Protein AF-A0A2I3LNC1-F1 (afdb_monomer)

Sequence (185 aa):
MSPPGLPQEPVRNSLLDDAKARLRKYDIGGKYSHLPYNKYSILLPLVVKEGKLHLLFTVRSEKTDALITPFVGLIDHNFQAQPNPAEVKDVFLVPLAYFLHPQVHDQHYVTRLGHRFINHIFEYTNPEDGVTYQIKGITANLAVLVAFIILGKKPTFEVQFNLNDVLSSSEELFLKVHKKATSKL

Organism: Papio anubis (NCBI:txid9555)

Foldseek 3Di:
DDDLDWPDPVLVVVLVVLLVVLVVVQCPDCVPVPPPWAEDEDEFEWEDDSSFTKTKDFDFDDDDGTDYHYDYHYDDHPDDDDDDVVTTVDMDIDGLCCLQEPPDKDWDWDQDLNDIAIWIWGWDQDPVPRDIDIQIDPRSLVSNLSSCSRVVDHGPDDHQADSVCRNVRVVVVVVSSVVSVVVVD

Mean predicted aligned error: 5.55 Å

Secondary stru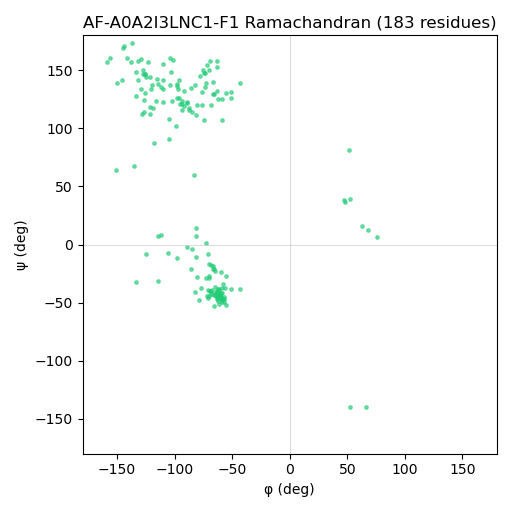cture (DSSP, 8-state):
--------HHHHHHHHHHHHHHHGGG--TTTTTTS-S-EEEEEEEEEEETTEEEEEEE------S-EEEEEEEEPPTT------TTT-S-EEEEEGGGGTS-SEEEEEEEEETTEEEEEEEEEEE-TTT--EEEEEHHHHHHHHHHHHHHH-PPPSS--SS-TT-HHHHHHHHHHHHHHHHHTT-

Solvent-accessible surface area (backbone atoms only — not comparable to full-atom values): 11375 Å² total; per-residue (Å²): 136,81,74,89,71,73,52,56,67,70,62,50,52,52,54,53,51,53,36,48,62,45,48,60,80,68,63,67,79,69,78,69,70,82,58,99,56,56,77,45,76,45,75,48,37,37,35,74,55,89,77,37,56,22,39,56,48,71,49,70,83,92,85,83,88,63,47,74,48,80,42,82,40,84,52,66,86,84,68,72,91,76,76,53,73,94,67,29,81,47,78,53,74,44,56,34,64,41,58,32,63,56,94,40,72,52,75,48,81,44,76,53,81,91,41,83,39,71,37,39,39,35,52,48,63,42,87,89,80,65,54,71,45,80,43,43,44,69,63,32,54,51,48,32,51,53,29,33,62,56,68,70,52,80,50,85,63,90,71,88,50,41,93,90,44,49,66,63,44,46,50,50,52,49,51,56,44,48,56,49,54,61,76,74,108

pLDDT: mean 90.28, std 12.27, range [33.53, 98.5]

Radius of gyration: 17.54 Å; Cα contacts (8 Å, |Δi|>4): 230; chains: 1; bounding box: 46×36×45 Å

InterPro domains:
  IPR015797 NUDIX hydrolase-like domain superfamily [SSF55811] (53-142)
  IPR045121 Coenzyme A pyrophosphatase [PTHR12992] (63-178)

Nearest PDB structures (foldseek):
  5t3p-assembly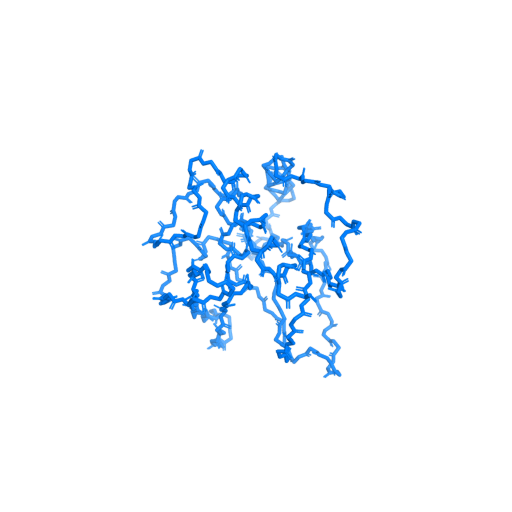1_A  TM=9.778E-01  e=1.033E-26  Homo sapiens
  5qgk-assembly1_A  TM=8.278E-01  e=1.776E-17  Homo sapiens
  5qhg-assembly1_A  TM=8.319E-01  e=1.024E-16  Homo sapiens
  5aor-assembly2_B  TM=4.873E-01  e=7.657E-01  Drosophila melanogaster
  5ztm-assembly1_B  TM=4.838E-01  e=3.467E+00  Drosophila melanogaster

Structure (mmCIF, N/CA/C/O backbone):
data_AF-A0A2I3LNC1-F1
#
_entry.id   AF-A0A2I3LNC1-F1
#
loop_
_atom_site.group_PDB
_atom_site.id
_atom_site.type_symbol
_atom_site.label_atom_id
_atom_site.label_alt_id
_atom_site.label_comp_id
_atom_site.label_asym_id
_atom_site.label_entity_id
_atom_site.label_seq_id
_atom_site.pdbx_PDB_ins_code
_atom_site.Cartn_x
_atom_site.Cartn_y
_atom_site.Cartn_z
_atom_site.occupancy
_atom_site.B_iso_or_equiv
_atom_site.auth_seq_id
_atom_site.auth_comp_id
_atom_site.auth_asym_id
_atom_site.auth_atom_id
_atom_site.pdbx_PDB_model_num
ATOM 1 N N . MET A 1 1 ? -25.503 9.140 27.330 1.00 36.47 1 MET A N 1
ATOM 2 C CA . MET A 1 1 ? -24.169 9.121 26.698 1.00 36.47 1 MET A CA 1
ATOM 3 C C . MET A 1 1 ? -24.241 8.146 25.538 1.00 36.47 1 MET A C 1
ATOM 5 O O . MET A 1 1 ? -24.465 6.970 25.783 1.00 36.47 1 MET A O 1
ATOM 9 N N . SER A 1 2 ? -24.202 8.635 24.300 1.00 33.53 2 SER A N 1
ATOM 10 C CA . SER A 1 2 ? -24.238 7.775 23.109 1.00 33.53 2 SER A CA 1
ATOM 11 C C . SER A 1 2 ? -22.881 7.078 22.923 1.00 33.53 2 SER A C 1
ATOM 13 O O . SER A 1 2 ? -21.867 7.686 23.277 1.00 33.53 2 SER A O 1
ATOM 15 N N . PRO A 1 3 ? -22.825 5.843 22.389 1.00 43.09 3 PRO A N 1
ATOM 16 C CA . PRO A 1 3 ? -21.557 5.169 22.112 1.00 43.09 3 PRO A CA 1
ATOM 17 C C . PRO A 1 3 ? -20.764 5.951 21.050 1.00 43.09 3 PRO A C 1
ATOM 19 O O . PRO A 1 3 ? -21.384 6.686 20.273 1.00 43.09 3 PRO A O 1
ATOM 22 N N . PRO A 1 4 ? -19.430 5.790 20.956 1.00 45.94 4 PRO A N 1
ATOM 23 C CA . PRO A 1 4 ? -18.667 6.325 19.834 1.00 45.94 4 PRO A CA 1
ATOM 24 C C . PRO A 1 4 ? -19.237 5.703 18.555 1.00 45.94 4 PRO A C 1
ATOM 26 O O . PRO A 1 4 ? -19.129 4.497 18.334 1.00 45.94 4 PRO A O 1
ATOM 29 N N . GLY A 1 5 ? -19.959 6.504 17.775 1.00 51.12 5 GLY A N 1
ATOM 30 C CA . GLY A 1 5 ? -20.701 6.013 16.624 1.00 51.12 5 GLY A CA 1
ATOM 31 C C . GLY A 1 5 ? -19.745 5.512 15.552 1.00 51.12 5 GLY A C 1
ATOM 32 O O . GLY A 1 5 ? -18.836 6.237 15.143 1.00 51.12 5 GLY A O 1
ATOM 33 N N . LEU A 1 6 ? -19.982 4.290 15.070 1.00 53.72 6 LEU A N 1
ATOM 34 C CA . LEU A 1 6 ? -19.482 3.837 13.773 1.00 53.72 6 LEU A CA 1
ATOM 35 C C . LEU A 1 6 ? -19.683 4.972 12.750 1.00 53.72 6 LEU A C 1
ATOM 37 O O . LEU A 1 6 ? -20.727 5.634 12.796 1.00 53.72 6 LEU A O 1
ATOM 41 N N . PRO A 1 7 ? -18.722 5.238 11.845 1.00 54.78 7 PRO A N 1
ATOM 42 C CA . PRO A 1 7 ? -18.954 6.210 10.784 1.00 54.78 7 PRO A CA 1
ATOM 43 C C . PRO A 1 7 ? -20.270 5.859 10.086 1.00 54.78 7 PRO A C 1
ATOM 45 O O . PRO A 1 7 ? -20.455 4.711 9.684 1.00 54.78 7 PRO A O 1
ATOM 48 N N . GLN A 1 8 ? -21.185 6.830 9.995 1.00 65.56 8 GLN A N 1
ATOM 49 C CA . GLN A 1 8 ? -22.481 6.629 9.348 1.00 65.56 8 GLN A CA 1
ATOM 50 C C . GLN A 1 8 ? -22.234 6.025 7.956 1.00 65.56 8 GLN A C 1
ATOM 52 O O . GLN A 1 8 ? -21.391 6.542 7.216 1.00 65.56 8 GLN A O 1
ATOM 57 N N . GLU A 1 9 ? -22.939 4.944 7.601 1.00 65.81 9 GLU A N 1
ATOM 58 C CA . GLU A 1 9 ? -22.751 4.209 6.335 1.00 65.81 9 GLU A CA 1
ATOM 59 C C . GLU A 1 9 ? -22.571 5.096 5.081 1.00 65.81 9 GLU A C 1
ATOM 61 O O . GLU A 1 9 ? -21.701 4.776 4.265 1.00 65.81 9 GLU A O 1
ATOM 66 N N . PRO A 1 10 ? -23.275 6.242 4.925 1.00 72.12 10 PRO A N 1
ATOM 67 C CA . PRO A 1 10 ? -23.074 7.140 3.787 1.00 72.12 10 PRO A CA 1
ATOM 68 C C . PRO A 1 10 ? -21.642 7.680 3.669 1.00 72.12 10 PRO A C 1
ATOM 70 O O . PRO A 1 10 ? -21.078 7.725 2.577 1.00 72.12 10 PRO A O 1
ATOM 73 N N . VAL A 1 11 ? -21.026 8.057 4.795 1.00 76.00 11 VAL A N 1
ATOM 74 C CA . VAL A 1 11 ? -19.660 8.607 4.835 1.00 76.00 11 VAL A CA 1
ATOM 75 C C . VAL A 1 11 ? -18.645 7.523 4.480 1.00 76.00 11 VAL A C 1
ATOM 77 O O . VAL A 1 11 ? -17.696 7.770 3.737 1.00 76.00 11 VAL A O 1
ATOM 80 N N . ARG A 1 12 ? -18.864 6.299 4.972 1.00 77.25 12 ARG A N 1
ATOM 81 C CA . ARG A 1 12 ? -18.019 5.144 4.654 1.00 77.25 12 ARG A CA 1
ATOM 82 C C . ARG A 1 12 ? -18.039 4.834 3.158 1.00 77.25 12 ARG A C 1
ATOM 84 O O . ARG A 1 12 ? -16.971 4.686 2.564 1.00 77.25 12 ARG A O 1
ATOM 91 N N . ASN A 1 13 ? -19.230 4.721 2.575 1.00 80.19 13 ASN A N 1
ATOM 92 C CA . ASN A 1 13 ? -19.385 4.359 1.168 1.00 80.19 13 ASN A CA 1
ATOM 93 C C . ASN A 1 13 ? -18.750 5.419 0.263 1.00 80.19 13 ASN A C 1
ATOM 95 O O . ASN A 1 13 ? -17.965 5.067 -0.612 1.00 80.19 13 ASN A O 1
ATOM 99 N N . SER A 1 14 ? -18.944 6.705 0.578 1.00 88.00 14 SER A N 1
ATOM 100 C CA . SER A 1 14 ? -18.279 7.808 -0.128 1.00 88.00 14 SER A CA 1
ATOM 101 C C . SER A 1 14 ? -16.750 7.693 -0.102 1.00 88.00 14 SER A C 1
ATOM 103 O O . SER A 1 14 ? -16.110 7.847 -1.138 1.00 88.00 14 SER A O 1
ATOM 105 N N . LEU A 1 15 ? -16.146 7.382 1.054 1.00 89.12 15 LEU A N 1
ATOM 106 C CA . LEU A 1 15 ? -14.688 7.229 1.165 1.00 89.12 15 LEU A CA 1
ATOM 107 C C . LEU A 1 15 ? -14.152 6.074 0.310 1.00 89.12 15 LEU A C 1
ATOM 109 O O . LEU A 1 15 ? -13.093 6.196 -0.310 1.00 89.12 15 LEU A O 1
ATOM 113 N N . LEU A 1 16 ? -14.860 4.944 0.297 1.00 90.12 16 LEU A N 1
ATOM 114 C CA . LEU A 1 16 ? -14.471 3.767 -0.478 1.00 90.12 16 LEU A CA 1
ATOM 115 C C . LEU A 1 16 ? -14.656 3.991 -1.983 1.00 90.12 16 LEU A C 1
ATOM 117 O O . LEU A 1 16 ? -13.789 3.585 -2.760 1.00 90.12 16 LEU A O 1
ATOM 121 N N . ASP A 1 17 ? -15.724 4.673 -2.393 1.00 92.81 17 ASP A N 1
ATOM 122 C CA . ASP A 1 17 ? -15.983 5.013 -3.793 1.00 92.81 17 ASP A CA 1
ATOM 123 C C . ASP A 1 17 ? -14.955 6.011 -4.338 1.00 92.81 17 ASP A C 1
ATOM 125 O O . ASP A 1 17 ? -14.407 5.797 -5.424 1.00 92.81 17 ASP A O 1
ATOM 129 N N . ASP A 1 18 ? -14.597 7.035 -3.560 1.00 94.00 18 ASP A N 1
ATOM 130 C CA . ASP A 1 18 ? -13.542 7.985 -3.924 1.00 94.00 18 ASP A CA 1
ATOM 131 C C . ASP A 1 18 ? -12.176 7.298 -4.038 1.00 94.00 18 ASP A C 1
ATOM 133 O O . ASP A 1 18 ? -11.429 7.521 -5.001 1.00 94.00 18 ASP A O 1
ATOM 137 N N . ALA A 1 19 ? -11.846 6.422 -3.080 1.00 95.56 19 ALA A N 1
ATOM 138 C CA . ALA A 1 19 ? -10.625 5.626 -3.131 1.00 95.56 19 ALA A CA 1
ATOM 139 C C . ALA A 1 19 ? -10.602 4.744 -4.387 1.00 95.56 19 ALA A C 1
ATOM 141 O O . ALA A 1 19 ? -9.617 4.744 -5.129 1.00 95.56 19 ALA A O 1
ATOM 142 N N . LYS A 1 20 ? -11.708 4.053 -4.684 1.00 95.69 20 LYS A N 1
ATOM 143 C CA . LYS A 1 20 ? -11.869 3.217 -5.880 1.00 95.69 20 LYS A CA 1
ATOM 144 C C . LYS A 1 20 ? -11.703 4.021 -7.167 1.00 95.69 20 LYS A C 1
ATOM 146 O O . LYS A 1 20 ? -10.994 3.580 -8.072 1.00 95.69 20 LYS A O 1
ATOM 151 N N . ALA A 1 21 ? -12.319 5.198 -7.256 1.00 96.88 21 ALA A N 1
ATOM 152 C CA . ALA A 1 21 ? -12.231 6.071 -8.423 1.00 96.88 21 ALA A CA 1
ATOM 153 C C . ALA A 1 21 ? -10.789 6.534 -8.690 1.00 96.88 21 ALA A C 1
ATOM 155 O O . ALA A 1 21 ? -10.356 6.587 -9.843 1.00 96.88 21 ALA A O 1
ATOM 156 N N . ARG A 1 22 ? -10.020 6.825 -7.633 1.00 97.06 22 ARG A N 1
ATOM 157 C CA . ARG A 1 22 ? -8.599 7.189 -7.743 1.00 97.06 22 ARG A CA 1
ATOM 158 C C . ARG A 1 22 ? -7.731 5.999 -8.140 1.00 97.06 22 ARG A C 1
ATOM 160 O O . ARG A 1 22 ? -6.923 6.133 -9.055 1.00 97.06 22 ARG A O 1
ATOM 167 N N . LEU A 1 23 ? -7.933 4.844 -7.506 1.00 97.06 23 LEU A N 1
ATOM 168 C CA . LEU A 1 23 ? -7.175 3.614 -7.762 1.00 97.06 23 LEU A CA 1
ATOM 169 C C . LEU A 1 23 ? -7.343 3.102 -9.197 1.00 97.06 23 LEU A C 1
ATOM 171 O O . LEU A 1 23 ? -6.364 2.672 -9.798 1.00 97.06 23 LEU A O 1
ATOM 175 N N . ARG A 1 24 ? -8.546 3.208 -9.781 1.00 96.50 24 ARG A N 1
ATOM 176 C CA . ARG A 1 24 ? -8.826 2.769 -11.163 1.00 96.50 24 ARG A CA 1
ATOM 177 C C . ARG A 1 24 ? -7.908 3.392 -12.216 1.00 96.50 24 ARG A C 1
ATOM 179 O O . ARG A 1 24 ? -7.672 2.774 -13.244 1.00 96.50 24 ARG A O 1
ATOM 186 N N . LYS A 1 25 ? -7.372 4.591 -11.968 1.00 96.00 25 LYS A N 1
ATOM 187 C CA . LYS A 1 25 ? -6.432 5.268 -12.883 1.00 96.00 25 LYS A CA 1
ATOM 188 C C . LYS A 1 25 ? -5.059 4.590 -12.952 1.00 96.00 25 LYS A C 1
ATOM 190 O O . LYS A 1 25 ? -4.294 4.874 -13.865 1.00 96.00 25 LYS A O 1
ATOM 195 N N . TYR A 1 26 ? -4.755 3.730 -11.984 1.00 96.38 26 TYR A N 1
ATOM 196 C CA . TYR A 1 26 ? -3.480 3.030 -11.836 1.00 96.38 26 TYR A CA 1
ATOM 197 C C . TYR A 1 26 ? -3.625 1.51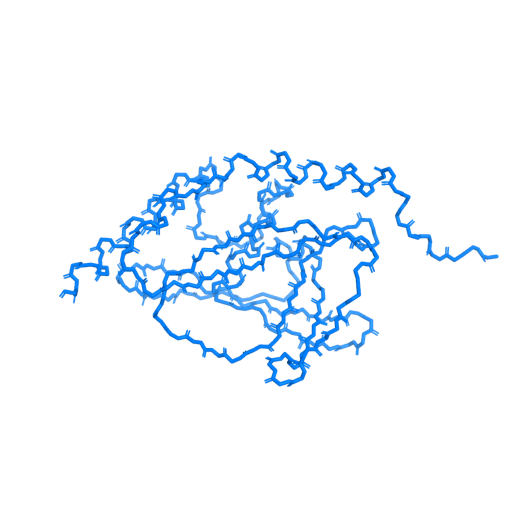5 -12.025 1.00 96.38 26 TYR A C 1
ATOM 199 O O . TYR A 1 26 ? -2.674 0.774 -11.785 1.00 96.38 26 TYR A O 1
ATOM 207 N N . ASP A 1 27 ? -4.806 1.047 -12.440 1.00 95.88 27 ASP A N 1
ATOM 208 C CA . ASP A 1 27 ? -5.032 -0.358 -12.749 1.00 95.88 27 ASP A CA 1
ATOM 209 C C . ASP A 1 27 ? -4.368 -0.713 -14.086 1.00 95.88 27 ASP A C 1
ATOM 211 O O . ASP A 1 27 ? -4.820 -0.313 -15.158 1.00 95.88 27 ASP A O 1
ATOM 215 N N . ILE A 1 28 ? -3.266 -1.459 -14.008 1.00 95.56 28 ILE A N 1
ATOM 216 C CA . ILE A 1 28 ? -2.539 -1.973 -15.177 1.00 95.56 28 ILE A CA 1
ATOM 217 C C . ILE A 1 28 ? -3.059 -3.344 -15.638 1.00 95.56 28 ILE A C 1
ATOM 219 O O . ILE A 1 28 ? -2.545 -3.909 -16.608 1.00 95.56 28 ILE A O 1
ATOM 223 N N . GLY A 1 29 ? -4.045 -3.909 -14.933 1.00 94.81 29 GLY A N 1
ATOM 224 C CA . GLY A 1 29 ? -4.616 -5.218 -15.210 1.00 94.81 29 GLY A CA 1
ATOM 225 C C . GLY A 1 29 ? -3.566 -6.329 -15.323 1.00 94.81 29 GLY A C 1
ATOM 226 O O . GLY A 1 29 ? -2.577 -6.389 -14.595 1.00 94.81 29 GLY A O 1
ATOM 227 N N . GLY A 1 30 ? -3.774 -7.231 -16.282 1.00 94.25 30 GLY A N 1
ATOM 228 C CA . GLY A 1 30 ? -2.907 -8.387 -16.522 1.00 94.25 30 GLY A CA 1
ATOM 229 C C . GLY A 1 30 ? -1.637 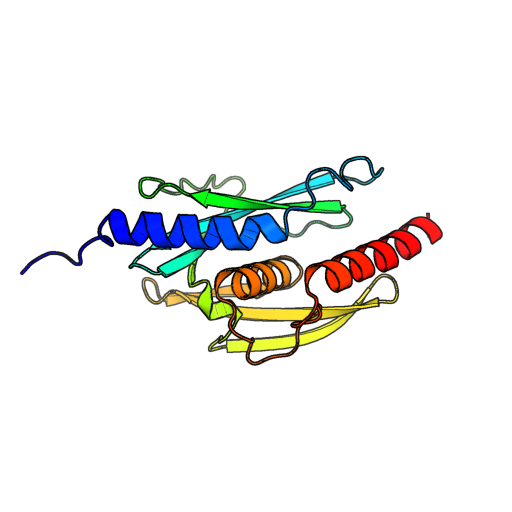-8.104 -17.330 1.00 94.25 30 GLY A C 1
ATOM 230 O O . GLY A 1 30 ? -1.026 -9.058 -17.808 1.00 94.25 30 GLY A O 1
ATOM 231 N N . LYS A 1 31 ? -1.226 -6.841 -17.521 1.00 95.88 31 LYS A N 1
ATOM 232 C CA . LYS A 1 31 ? -0.162 -6.462 -18.475 1.00 95.88 31 LYS A CA 1
ATOM 233 C C . LYS A 1 31 ? 1.130 -7.278 -18.326 1.00 95.88 31 LYS A C 1
ATOM 235 O O . LYS A 1 31 ? 1.716 -7.656 -19.333 1.00 95.88 31 LYS A O 1
ATOM 240 N N . TYR A 1 32 ? 1.537 -7.614 -17.099 1.00 94.75 32 TYR A N 1
ATOM 241 C CA . TYR A 1 32 ? 2.770 -8.371 -16.813 1.00 94.75 32 TYR A CA 1
ATOM 242 C C . TYR A 1 32 ? 2.538 -9.785 -16.269 1.00 94.75 32 TYR A C 1
ATOM 244 O O . TYR A 1 32 ? 3.488 -10.461 -15.870 1.00 94.75 32 TYR A O 1
ATOM 252 N N . SER A 1 33 ? 1.293 -10.268 -16.256 1.00 91.94 33 SER A N 1
ATOM 253 C CA . SER A 1 33 ? 0.959 -11.575 -15.672 1.00 91.94 33 SER A CA 1
ATOM 254 C C . SER A 1 33 ? 1.574 -12.751 -16.442 1.00 91.94 33 SER A C 1
ATOM 256 O O . SER A 1 33 ? 1.775 -13.827 -15.884 1.00 91.94 33 SER A O 1
ATOM 258 N N . HIS A 1 34 ? 1.941 -12.558 -17.706 1.00 92.62 34 HIS A N 1
ATOM 259 C CA . HIS A 1 34 ? 2.521 -13.596 -18.555 1.00 92.62 34 HIS A CA 1
ATOM 260 C C . HIS A 1 34 ? 4.032 -13.812 -18.334 1.00 92.62 34 HIS A C 1
ATOM 262 O O . HIS A 1 34 ? 4.572 -14.804 -18.814 1.00 92.62 34 HIS A O 1
ATOM 268 N N . LEU A 1 35 ? 4.730 -12.936 -17.595 1.00 90.44 35 LEU A N 1
ATOM 269 C CA . LEU A 1 35 ? 6.190 -13.023 -17.439 1.00 90.44 35 LEU A CA 1
ATOM 270 C C . LEU A 1 35 ? 6.634 -14.284 -16.660 1.00 90.44 35 LEU A C 1
ATOM 272 O O . LEU A 1 35 ? 6.007 -14.620 -15.648 1.00 90.44 35 LEU A O 1
ATOM 276 N N . PRO A 1 36 ? 7.728 -14.963 -17.057 1.00 89.25 36 PRO A N 1
ATOM 277 C CA . PRO A 1 36 ? 8.125 -16.270 -16.521 1.00 89.25 36 PRO A CA 1
ATOM 278 C C . PRO A 1 36 ? 8.907 -16.170 -15.194 1.00 89.25 36 PRO A C 1
ATOM 280 O O . PRO A 1 36 ? 10.052 -16.595 -15.092 1.00 89.25 36 PRO A O 1
ATOM 283 N N . TYR A 1 37 ? 8.293 -15.589 -14.164 1.00 87.38 37 TYR A N 1
ATOM 284 C CA . TYR A 1 37 ? 8.837 -15.527 -12.803 1.00 87.38 37 TYR A CA 1
ATOM 285 C C . TYR A 1 37 ? 8.152 -16.524 -11.867 1.00 87.38 37 TYR A C 1
ATOM 287 O O . TYR A 1 37 ? 6.998 -16.891 -12.089 1.00 87.38 37 TYR A O 1
ATOM 295 N N . ASN A 1 38 ? 8.806 -16.851 -10.748 1.00 88.50 38 ASN A N 1
ATOM 296 C CA . ASN A 1 38 ? 8.083 -17.290 -9.554 1.00 88.50 38 ASN A CA 1
ATOM 297 C C . ASN A 1 38 ? 7.115 -16.175 -9.146 1.00 88.50 38 ASN A C 1
ATOM 299 O O . ASN A 1 38 ? 7.531 -15.024 -9.000 1.00 88.50 38 ASN A O 1
ATOM 303 N N . LYS A 1 39 ? 5.828 -16.494 -9.007 1.00 90.00 39 LYS A N 1
ATOM 304 C CA . LYS A 1 39 ? 4.768 -15.499 -8.811 1.00 90.00 39 LYS A CA 1
ATOM 305 C C . LYS A 1 39 ? 4.186 -15.557 -7.414 1.00 90.00 39 LYS A C 1
ATOM 307 O O . LYS A 1 39 ? 3.795 -16.618 -6.940 1.00 90.00 39 LYS A O 1
ATOM 312 N N . TYR A 1 40 ? 4.047 -14.385 -6.813 1.00 91.62 40 TYR A N 1
ATOM 313 C CA . TYR A 1 40 ? 3.301 -14.179 -5.583 1.00 91.62 40 TYR A CA 1
ATOM 314 C C . TYR A 1 40 ? 2.299 -13.056 -5.810 1.00 91.62 40 TYR A C 1
ATOM 316 O O . TYR A 1 40 ? 2.556 -12.108 -6.552 1.00 91.62 40 TYR A O 1
ATOM 324 N N . SER A 1 41 ? 1.151 -13.163 -5.158 1.00 92.62 41 SER A N 1
ATOM 325 C CA . SER A 1 41 ? 0.168 -12.087 -5.106 1.00 92.62 41 SER A CA 1
ATOM 326 C C . SER A 1 41 ? 0.044 -11.618 -3.671 1.00 92.62 41 SER A C 1
ATOM 328 O O . SER A 1 41 ? 0.107 -12.432 -2.749 1.00 92.62 41 SER A O 1
ATOM 330 N N . ILE A 1 42 ? -0.119 -10.314 -3.484 1.00 93.81 42 ILE A N 1
ATOM 331 C CA . ILE A 1 42 ? -0.397 -9.737 -2.171 1.00 93.81 42 ILE A CA 1
ATOM 332 C C . ILE A 1 42 ? -1.666 -8.900 -2.246 1.00 93.81 42 ILE A C 1
ATOM 334 O O . ILE A 1 42 ? -1.924 -8.237 -3.250 1.00 93.81 42 ILE A O 1
ATOM 338 N N . LEU A 1 43 ? -2.446 -8.929 -1.171 1.00 96.81 43 LEU A N 1
ATOM 339 C CA . LEU A 1 43 ? -3.592 -8.052 -0.986 1.00 96.81 43 LEU A CA 1
ATOM 340 C C . LEU A 1 43 ? -3.166 -6.863 -0.120 1.00 96.81 43 LEU A C 1
ATOM 342 O O . LEU A 1 43 ? -2.521 -7.052 0.907 1.00 96.81 43 LEU A O 1
ATOM 346 N N . LEU A 1 44 ? -3.545 -5.656 -0.528 1.00 97.06 44 LEU A N 1
ATOM 347 C CA . LEU A 1 44 ? -3.450 -4.410 0.229 1.00 97.06 44 LEU A CA 1
ATOM 348 C C . LEU A 1 44 ? -4.873 -4.073 0.708 1.00 97.06 44 LEU A C 1
ATOM 350 O O . LEU A 1 44 ? -5.641 -3.475 -0.054 1.00 97.06 44 LEU A O 1
ATOM 354 N N . PRO A 1 45 ? -5.279 -4.526 1.910 1.00 96.69 45 PRO A N 1
ATOM 355 C CA . PRO A 1 45 ? -6.664 -4.467 2.354 1.00 96.69 4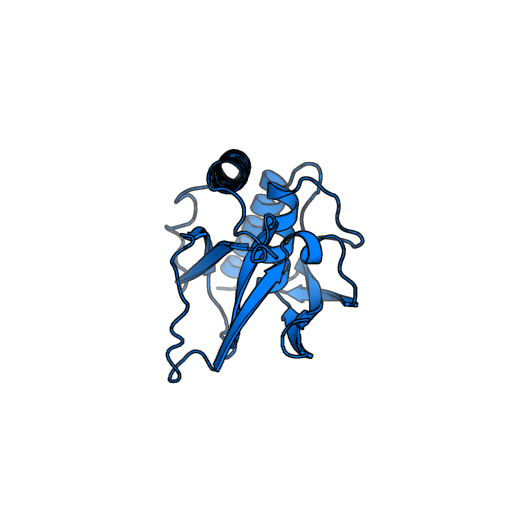5 PRO A CA 1
ATOM 356 C C . PRO A 1 45 ? -6.951 -3.095 2.968 1.00 96.69 45 PRO A C 1
ATOM 358 O O . PRO A 1 45 ? -6.395 -2.745 4.011 1.00 96.69 45 PRO A O 1
ATOM 361 N N . LEU A 1 46 ? -7.823 -2.323 2.323 1.00 96.19 46 LEU A N 1
ATOM 362 C CA . LEU A 1 46 ? -8.307 -1.035 2.807 1.00 96.19 46 LEU A CA 1
ATOM 363 C C . LEU A 1 46 ? -9.552 -1.223 3.670 1.00 96.19 46 LEU A C 1
ATOM 365 O O . LEU A 1 46 ? -10.572 -1.744 3.216 1.00 96.19 46 LEU A O 1
ATOM 369 N N . VAL A 1 47 ? -9.467 -0.740 4.905 1.00 94.44 47 VAL A N 1
ATOM 370 C CA . VAL A 1 47 ? -10.529 -0.805 5.911 1.00 94.44 47 VAL A CA 1
ATOM 371 C C . VAL A 1 47 ? -10.906 0.615 6.320 1.00 94.44 47 VAL A C 1
ATOM 373 O O . VAL A 1 47 ? -10.033 1.452 6.540 1.00 94.44 47 VAL A O 1
ATOM 376 N N . VAL A 1 48 ? -12.200 0.906 6.459 1.00 93.44 48 VAL A N 1
ATOM 377 C CA . VAL A 1 48 ? -12.654 2.150 7.101 1.00 93.44 48 VAL A CA 1
ATOM 378 C C . VAL A 1 48 ? -12.904 1.875 8.582 1.00 93.44 48 VAL A C 1
ATOM 380 O O . VAL A 1 48 ? -13.806 1.108 8.919 1.00 93.44 48 VAL A O 1
ATOM 383 N N . LYS A 1 49 ? -12.123 2.528 9.447 1.00 90.12 49 LYS A N 1
ATOM 384 C CA . LYS A 1 49 ? -12.268 2.542 10.912 1.00 90.12 49 LYS A CA 1
ATOM 385 C C . LYS A 1 49 ? -12.262 4.004 11.362 1.00 90.12 49 LYS A C 1
ATOM 387 O O . LYS A 1 49 ? -11.476 4.792 10.844 1.00 90.12 49 LYS A O 1
ATOM 392 N N . GLU A 1 50 ? -13.190 4.389 12.240 1.00 88.25 50 GLU A N 1
ATOM 393 C CA . GLU A 1 50 ? -13.294 5.766 12.774 1.00 88.25 50 GLU A CA 1
ATOM 394 C C . GLU A 1 50 ? -13.332 6.867 11.692 1.00 88.25 50 GLU A C 1
ATOM 396 O O . GLU A 1 50 ? -12.698 7.916 11.799 1.00 88.25 50 GLU A O 1
ATOM 401 N N . GLY A 1 51 ? -14.041 6.606 10.589 1.00 87.94 51 GLY A N 1
ATOM 402 C CA . GLY A 1 51 ? -14.160 7.552 9.473 1.00 87.94 51 GLY A CA 1
ATOM 403 C C . GLY A 1 51 ? -12.863 7.785 8.688 1.00 87.94 51 GLY A C 1
ATOM 404 O O . GLY A 1 51 ? -12.794 8.719 7.893 1.00 87.94 51 GLY A O 1
ATOM 405 N N . LYS A 1 52 ? -11.831 6.956 8.887 1.00 93.00 52 LYS A N 1
ATOM 406 C CA . LYS A 1 52 ? -10.539 7.049 8.197 1.00 93.00 52 LYS A CA 1
ATOM 407 C C . LYS A 1 52 ? -10.185 5.728 7.522 1.00 93.00 52 LYS A C 1
ATOM 409 O O . LYS A 1 52 ? -10.491 4.644 8.024 1.00 93.00 52 LYS A O 1
ATOM 414 N N . LEU A 1 53 ? -9.496 5.821 6.388 1.00 95.00 53 LEU A N 1
ATOM 415 C CA . LEU A 1 53 ? -8.921 4.658 5.719 1.00 95.00 53 LEU A CA 1
ATOM 416 C C . LEU A 1 53 ? -7.700 4.158 6.489 1.00 95.00 53 LEU A C 1
ATOM 418 O O . LEU A 1 53 ? -6.841 4.945 6.886 1.00 95.00 53 LEU A O 1
ATOM 422 N N . HIS A 1 54 ? -7.631 2.847 6.651 1.00 96.56 54 HIS A N 1
ATOM 423 C CA . HIS A 1 54 ? -6.539 2.109 7.260 1.00 96.56 54 HIS A CA 1
ATOM 424 C C . HIS A 1 54 ? -6.094 1.001 6.307 1.00 96.56 54 HIS A C 1
ATOM 426 O O . HIS A 1 54 ? -6.907 0.477 5.543 1.00 96.56 54 HIS A O 1
ATOM 432 N N . LEU A 1 55 ? -4.815 0.637 6.366 1.00 95.62 55 LEU A N 1
ATOM 433 C CA . LEU A 1 55 ? -4.309 -0.593 5.763 1.00 95.62 55 LEU A CA 1
ATOM 434 C C . LEU A 1 55 ? -4.202 -1.673 6.838 1.00 95.62 55 LEU A C 1
ATOM 436 O O . LEU A 1 55 ? -3.733 -1.399 7.945 1.00 95.62 55 LEU A O 1
ATOM 440 N N . LEU A 1 56 ? -4.641 -2.884 6.498 1.00 93.75 56 LEU A N 1
ATOM 441 C CA . LEU A 1 56 ? -4.501 -4.067 7.342 1.00 93.75 56 LEU A CA 1
ATOM 442 C C . LEU A 1 56 ? -3.205 -4.811 7.013 1.00 93.75 56 LEU A C 1
ATOM 444 O O . LEU A 1 56 ? -2.912 -5.082 5.848 1.00 93.75 56 LEU A O 1
ATOM 448 N N . PHE A 1 57 ? -2.448 -5.160 8.051 1.00 94.88 57 PHE A N 1
ATOM 449 C CA . PHE A 1 57 ? -1.149 -5.820 7.947 1.00 94.88 57 PHE A CA 1
ATOM 450 C C . PHE A 1 57 ? -1.124 -7.135 8.722 1.00 94.88 57 PHE A C 1
ATOM 452 O O . PHE A 1 57 ? -1.868 -7.332 9.679 1.00 94.88 57 PHE A O 1
ATOM 459 N N . THR A 1 58 ? -0.215 -8.022 8.318 1.00 89.25 58 THR A N 1
ATOM 460 C CA . THR A 1 58 ? 0.093 -9.280 9.012 1.00 89.25 58 THR A CA 1
ATOM 461 C C . THR A 1 58 ? 1.588 -9.364 9.296 1.00 89.25 58 THR A C 1
ATOM 463 O O . THR A 1 58 ? 2.384 -8.946 8.451 1.00 89.25 58 THR A O 1
ATOM 466 N N . VAL A 1 59 ? 1.987 -9.986 10.405 1.00 84.75 59 VAL A N 1
ATOM 467 C CA . VAL A 1 59 ? 3.404 -10.259 10.721 1.00 84.75 59 VAL A CA 1
ATOM 468 C C . VAL A 1 59 ? 3.788 -11.679 10.278 1.00 84.75 59 VAL A C 1
ATOM 470 O O . VAL A 1 59 ? 3.172 -12.646 10.730 1.00 84.75 59 VAL A O 1
ATOM 473 N N . ARG A 1 60 ? 4.787 -11.813 9.385 1.00 82.00 60 ARG A N 1
ATOM 474 C CA . ARG A 1 60 ? 5.210 -13.089 8.753 1.00 82.00 60 ARG A CA 1
ATOM 475 C C . ARG A 1 60 ? 6.731 -13.166 8.510 1.00 82.00 60 ARG A C 1
ATOM 477 O O . ARG A 1 60 ? 7.426 -12.161 8.630 1.00 82.00 60 ARG A O 1
ATOM 484 N N . SER A 1 61 ? 7.238 -14.353 8.149 1.00 65.56 61 SER A N 1
ATOM 485 C CA . SER A 1 61 ? 8.650 -14.607 7.797 1.00 65.56 61 SER A CA 1
ATOM 486 C C . SER A 1 61 ? 9.033 -14.078 6.404 1.00 65.56 61 SER A C 1
ATOM 488 O O . SER A 1 61 ? 8.203 -14.069 5.493 1.00 65.56 61 SER A O 1
ATOM 490 N N . GLU A 1 62 ? 10.300 -13.698 6.209 1.00 60.94 62 GLU A N 1
ATOM 491 C CA . GLU A 1 62 ? 10.798 -13.197 4.917 1.00 60.94 62 GLU A CA 1
ATOM 492 C C . GLU A 1 62 ? 10.881 -14.298 3.838 1.00 60.94 62 GLU A C 1
ATOM 494 O O . GLU A 1 62 ? 11.101 -15.473 4.137 1.00 60.94 62 GLU A O 1
ATOM 499 N N . LYS A 1 63 ? 10.708 -13.913 2.566 1.00 55.16 63 LYS A N 1
ATOM 500 C CA . LYS A 1 63 ? 10.933 -14.763 1.383 1.00 55.16 63 LYS A CA 1
ATOM 501 C C . LYS A 1 63 ? 11.749 -14.004 0.335 1.00 55.16 63 LYS A C 1
ATOM 503 O O . LYS A 1 63 ? 11.612 -12.788 0.216 1.00 55.16 63 LYS A O 1
ATOM 508 N N . THR A 1 64 ? 12.561 -14.721 -0.440 1.00 57.62 64 THR A N 1
ATOM 509 C CA . THR A 1 64 ? 13.420 -14.164 -1.499 1.00 57.62 64 THR A CA 1
ATOM 510 C C . THR A 1 64 ? 12.948 -14.541 -2.911 1.00 57.62 64 THR A C 1
ATOM 512 O O . THR A 1 64 ? 12.265 -15.543 -3.107 1.00 57.62 64 THR A O 1
ATOM 515 N N . ASP A 1 65 ? 13.327 -13.690 -3.871 1.00 62.72 65 ASP A N 1
ATOM 516 C CA . ASP A 1 65 ? 13.295 -13.844 -5.335 1.00 62.72 65 ASP A CA 1
ATOM 517 C C . ASP A 1 65 ? 11.976 -14.272 -5.988 1.00 62.72 65 ASP A C 1
ATOM 519 O O . ASP A 1 65 ? 11.775 -15.420 -6.396 1.00 62.72 65 ASP A O 1
ATOM 523 N N . ALA A 1 66 ? 11.087 -13.291 -6.176 1.00 82.00 66 ALA A N 1
ATOM 524 C CA . ALA A 1 66 ? 9.856 -13.488 -6.925 1.00 82.00 66 ALA A CA 1
ATOM 525 C C . ALA A 1 66 ? 9.269 -12.202 -7.528 1.00 82.00 66 ALA A C 1
ATOM 527 O O . ALA A 1 66 ? 9.546 -11.094 -7.065 1.00 82.00 66 ALA A O 1
ATOM 528 N N . LEU A 1 67 ? 8.404 -12.362 -8.534 1.00 87.88 67 LEU A N 1
ATOM 529 C CA . LEU A 1 67 ? 7.518 -11.305 -9.014 1.00 87.88 67 LEU A CA 1
ATOM 530 C C . LEU A 1 67 ? 6.303 -11.215 -8.088 1.00 87.88 67 LEU A C 1
ATOM 532 O O . LEU A 1 67 ? 5.541 -12.176 -7.955 1.00 87.88 67 LEU A O 1
ATOM 536 N N . ILE A 1 68 ? 6.112 -10.048 -7.479 1.00 91.25 68 ILE A N 1
ATOM 537 C CA . ILE A 1 68 ? 4.981 -9.759 -6.598 1.00 91.25 68 ILE A CA 1
ATOM 538 C C . ILE A 1 68 ? 3.965 -8.911 -7.364 1.00 91.25 68 ILE A C 1
ATOM 540 O O . ILE A 1 68 ? 4.306 -7.836 -7.851 1.00 91.25 68 ILE A O 1
ATOM 544 N N . THR A 1 69 ? 2.720 -9.382 -7.448 1.00 94.88 69 THR A N 1
ATOM 545 C CA . THR A 1 69 ? 1.594 -8.626 -8.020 1.00 94.88 69 THR A CA 1
ATOM 546 C C . THR A 1 69 ? 0.697 -8.116 -6.887 1.00 94.88 69 THR A C 1
ATOM 548 O O . THR A 1 69 ? 0.033 -8.928 -6.234 1.00 94.88 69 THR A O 1
ATOM 551 N N . PRO A 1 70 ? 0.699 -6.805 -6.588 1.00 96.19 70 PRO A N 1
ATOM 552 C CA . PRO A 1 70 ? -0.157 -6.240 -5.556 1.00 96.19 70 PRO A CA 1
ATOM 553 C C . PRO A 1 70 ? -1.573 -5.975 -6.075 1.00 96.19 70 PRO A C 1
ATOM 555 O O . PRO A 1 70 ? -1.756 -5.410 -7.150 1.00 96.19 70 PRO A O 1
ATOM 558 N N . PHE A 1 71 ? -2.570 -6.320 -5.265 1.00 97.12 71 PHE A N 1
ATOM 559 C CA . PHE A 1 71 ? -3.980 -6.017 -5.497 1.00 97.12 71 PHE A CA 1
ATOM 560 C C . PHE A 1 71 ? -4.513 -5.184 -4.337 1.00 97.12 71 PHE A C 1
ATOM 562 O O . PHE A 1 71 ? -4.284 -5.527 -3.181 1.00 97.12 71 PHE A O 1
ATOM 569 N N . VAL A 1 72 ? -5.240 -4.104 -4.618 1.00 97.38 72 VAL A N 1
ATOM 570 C CA . VAL A 1 72 ? -5.900 -3.309 -3.573 1.00 97.38 72 VAL A CA 1
ATOM 571 C C . VAL A 1 72 ? -7.331 -3.806 -3.399 1.00 97.38 72 VAL A C 1
ATOM 573 O O . VAL A 1 72 ? -8.093 -3.839 -4.363 1.00 97.38 72 VAL A O 1
ATOM 576 N N . GLY A 1 73 ? -7.693 -4.197 -2.177 1.00 95.88 73 GLY A N 1
ATOM 577 C CA . GLY A 1 73 ? -9.029 -4.693 -1.844 1.00 95.88 73 GLY A CA 1
ATOM 578 C C . GLY A 1 73 ? -9.752 -3.756 -0.890 1.00 95.88 73 GLY A C 1
ATOM 579 O O . GLY A 1 73 ? -9.150 -3.269 0.061 1.00 95.88 73 GLY A O 1
ATOM 580 N N . LEU A 1 74 ? -11.041 -3.519 -1.123 1.00 95.06 74 LEU A N 1
ATOM 581 C CA . LEU A 1 74 ? -11.902 -2.777 -0.200 1.00 95.06 74 LEU A CA 1
ATOM 582 C C . LEU A 1 74 ? -12.603 -3.785 0.710 1.00 95.06 74 LEU A C 1
ATOM 584 O O . LEU A 1 74 ? -13.282 -4.683 0.216 1.00 95.06 74 LEU A O 1
ATOM 588 N N . ILE A 1 75 ? -12.408 -3.661 2.019 1.00 94.25 75 ILE A N 1
ATOM 589 C CA . ILE A 1 75 ? -12.875 -4.648 2.994 1.00 94.25 75 ILE A CA 1
ATOM 590 C C . ILE A 1 75 ? -14.202 -4.204 3.614 1.00 94.25 75 ILE A C 1
ATOM 592 O O . ILE A 1 75 ? -14.394 -3.028 3.950 1.00 94.25 75 ILE A O 1
ATOM 596 N N . ASP A 1 76 ? -15.124 -5.157 3.763 1.00 90.31 76 ASP A N 1
ATOM 597 C CA . ASP A 1 76 ? -16.418 -4.915 4.398 1.00 90.31 76 ASP A CA 1
ATOM 598 C C . ASP A 1 76 ? -16.267 -4.516 5.877 1.00 90.31 76 ASP A C 1
ATOM 600 O O . ASP A 1 76 ? -15.290 -4.850 6.543 1.00 90.31 76 ASP A O 1
ATOM 604 N N . HIS A 1 77 ? -17.229 -3.757 6.397 1.00 88.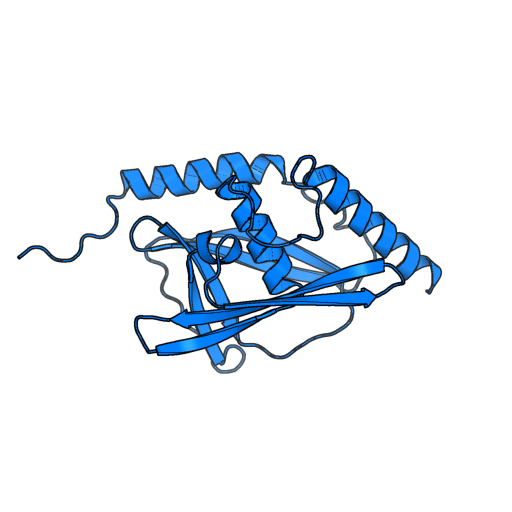31 77 HIS A N 1
ATOM 605 C CA . HIS A 1 77 ? -17.202 -3.269 7.776 1.00 88.31 77 HIS A CA 1
ATOM 606 C C . HIS A 1 77 ? -17.410 -4.355 8.821 1.00 88.31 77 HIS A C 1
ATOM 608 O O . HIS A 1 77 ? -16.920 -4.209 9.936 1.00 88.31 77 HIS A O 1
ATOM 614 N N . ASN A 1 78 ? -18.116 -5.425 8.461 1.00 90.94 78 ASN A N 1
ATOM 615 C CA . ASN A 1 78 ? -18.396 -6.537 9.358 1.00 90.94 78 ASN A CA 1
ATOM 616 C C . ASN A 1 78 ? -17.263 -7.564 9.377 1.00 90.94 78 ASN A C 1
ATOM 618 O O . ASN A 1 78 ? -17.324 -8.533 10.133 1.00 90.94 78 ASN A O 1
ATOM 622 N N . PHE A 1 79 ? -16.228 -7.377 8.552 1.00 93.81 79 PHE A N 1
ATOM 623 C CA . PHE A 1 79 ? -15.065 -8.247 8.561 1.00 93.81 79 PHE A CA 1
ATOM 624 C C . PHE A 1 79 ? -14.353 -8.177 9.914 1.00 93.81 79 PHE A C 1
ATOM 626 O O . PHE A 1 79 ? -13.932 -7.112 10.365 1.00 93.81 79 PHE A O 1
ATOM 633 N N . GLN A 1 80 ? -14.171 -9.345 10.519 1.00 93.31 80 GLN A N 1
ATOM 634 C CA . GLN A 1 80 ? -13.350 -9.540 11.703 1.00 93.31 80 GLN A CA 1
ATOM 635 C C . GLN A 1 80 ? -12.196 -10.463 11.328 1.00 93.31 80 GLN A C 1
ATOM 637 O O . GLN A 1 80 ? -12.416 -11.568 10.826 1.00 93.31 80 GLN A O 1
ATOM 642 N N . ALA A 1 81 ? -10.964 -10.005 11.544 1.00 94.19 81 ALA A N 1
ATOM 643 C CA . ALA A 1 81 ? -9.794 -10.817 11.253 1.00 94.19 81 ALA A CA 1
ATOM 644 C C . ALA A 1 81 ? -9.758 -12.033 12.190 1.00 94.19 81 ALA A C 1
ATOM 646 O O . ALA A 1 81 ? -9.851 -11.893 13.406 1.00 94.19 81 ALA A O 1
ATOM 647 N N . GLN A 1 82 ? -9.593 -13.224 11.615 1.00 96.12 82 GLN A N 1
ATOM 648 C CA . GLN A 1 82 ? -9.394 -14.476 12.345 1.00 96.12 82 GLN A CA 1
ATOM 649 C C . GLN A 1 82 ? -8.011 -15.026 11.964 1.00 96.12 82 GLN A C 1
ATOM 651 O O . GLN A 1 82 ? -7.895 -15.745 10.967 1.00 96.12 82 GLN A O 1
ATOM 656 N N . PRO A 1 83 ? -6.934 -14.620 12.667 1.00 93.44 83 PRO A N 1
ATOM 657 C CA . PRO A 1 83 ? -5.576 -15.010 12.307 1.00 93.44 83 PRO A CA 1
ATOM 658 C C . PRO A 1 83 ? -5.394 -16.526 12.421 1.00 93.44 83 PRO A C 1
ATOM 660 O O . PRO A 1 83 ? -5.735 -17.122 13.440 1.00 93.44 83 PRO A O 1
ATOM 663 N N . ASN A 1 84 ? -4.819 -17.150 11.392 1.00 95.25 84 ASN A N 1
ATOM 664 C CA . ASN A 1 84 ? -4.370 -18.537 11.478 1.00 95.25 84 ASN A CA 1
ATOM 665 C C . ASN A 1 84 ? -2.995 -18.574 12.175 1.00 95.25 84 ASN A C 1
ATOM 667 O O . ASN A 1 84 ? -2.015 -18.153 11.551 1.00 95.25 84 ASN A O 1
ATOM 671 N N . PRO A 1 85 ? -2.876 -19.110 13.406 1.00 92.06 85 PRO A N 1
ATOM 672 C CA . PRO A 1 85 ? -1.629 -19.071 14.172 1.00 92.06 85 PRO A CA 1
ATOM 673 C C . PRO A 1 85 ? -0.499 -19.898 13.546 1.00 92.06 85 PRO A C 1
ATOM 675 O O . PRO A 1 85 ? 0.665 -19.664 13.859 1.00 92.06 85 PRO A O 1
ATOM 678 N N . ALA A 1 86 ? -0.810 -20.832 12.639 1.00 92.81 86 ALA A N 1
ATOM 679 C CA . ALA A 1 86 ? 0.210 -21.574 11.897 1.00 92.81 86 ALA A CA 1
ATOM 680 C C . ALA A 1 86 ? 1.030 -20.673 10.957 1.00 92.81 86 ALA A C 1
ATOM 682 O O . ALA A 1 86 ? 2.135 -21.034 10.556 1.00 92.81 86 ALA A O 1
ATOM 683 N N . GLU A 1 87 ? 0.496 -19.507 10.589 1.00 90.44 87 GLU A N 1
ATOM 684 C CA . GLU A 1 87 ? 1.091 -18.649 9.568 1.00 90.44 87 GLU A CA 1
ATOM 685 C C . GLU A 1 87 ? 1.187 -17.170 9.940 1.00 90.44 87 GLU A C 1
ATOM 687 O O . GLU A 1 87 ? 2.083 -16.469 9.464 1.00 90.44 87 GLU A O 1
ATOM 692 N N . VAL A 1 88 ? 0.231 -16.673 10.720 1.00 94.75 88 VAL A N 1
ATOM 693 C CA . VAL A 1 88 ? 0.069 -15.260 11.046 1.00 94.75 88 VAL A CA 1
ATOM 694 C C . VAL A 1 88 ? 0.151 -15.120 12.551 1.00 94.75 88 VAL A C 1
ATOM 696 O O . VAL A 1 88 ? -0.735 -15.566 13.276 1.00 94.75 88 VAL A O 1
ATOM 699 N N . LYS A 1 89 ? 1.228 -14.478 13.007 1.00 93.88 89 LYS A N 1
ATOM 700 C CA . LYS A 1 89 ? 1.436 -14.204 14.430 1.00 93.88 89 LYS A CA 1
ATOM 701 C C . LYS A 1 89 ? 0.451 -13.159 14.951 1.00 93.88 89 LYS A C 1
ATOM 703 O O . LYS A 1 89 ? -0.002 -13.272 16.081 1.00 93.88 89 LYS A O 1
ATOM 708 N N . ASP A 1 90 ? 0.189 -12.132 14.147 1.00 95.19 90 ASP A N 1
ATOM 709 C CA . ASP A 1 90 ? -0.596 -10.972 14.557 1.00 95.19 90 ASP A CA 1
ATOM 710 C C . ASP A 1 90 ? -1.180 -10.221 13.349 1.00 95.19 90 ASP A C 1
ATOM 712 O O . ASP A 1 90 ? -0.641 -10.318 12.234 1.00 95.19 90 ASP A O 1
ATOM 716 N N . VAL A 1 91 ? -2.261 -9.471 13.584 1.00 96.62 91 VAL A N 1
ATOM 717 C CA . VAL A 1 91 ? -2.962 -8.629 12.606 1.00 96.62 91 VAL A CA 1
ATOM 718 C C . VAL A 1 91 ? -3.241 -7.261 13.214 1.00 96.62 91 VAL A C 1
ATOM 720 O O . VAL A 1 91 ? -3.861 -7.161 14.264 1.00 96.62 91 VAL A O 1
ATOM 723 N N . PHE A 1 92 ? -2.846 -6.202 12.512 1.00 97.44 92 PHE A N 1
ATOM 724 C CA . PHE A 1 92 ? -2.996 -4.832 12.997 1.00 97.44 92 PHE A CA 1
ATOM 725 C C . PHE A 1 92 ? -3.396 -3.872 11.871 1.00 97.44 92 PHE A C 1
ATOM 727 O O . PHE A 1 92 ? -3.230 -4.165 10.680 1.00 97.44 92 PHE A O 1
ATOM 734 N N . LEU A 1 93 ? -3.944 -2.718 12.256 1.00 97.62 93 LEU A N 1
ATOM 735 C CA . LEU A 1 93 ? -4.347 -1.642 11.351 1.00 97.62 93 LEU A CA 1
ATOM 736 C C . LEU A 1 93 ? -3.419 -0.441 11.513 1.00 97.62 93 LEU A C 1
ATOM 738 O O . LEU A 1 93 ? -3.070 -0.071 12.629 1.00 97.62 93 LEU A O 1
ATOM 742 N N . VAL A 1 94 ? -3.090 0.217 10.401 1.00 98.19 94 VAL A N 1
ATOM 743 C CA . VAL A 1 94 ? -2.373 1.501 10.413 1.00 98.19 94 VAL A CA 1
ATOM 744 C C . VAL A 1 94 ? -3.174 2.530 9.616 1.00 98.19 94 VAL A C 1
ATOM 746 O O . VAL A 1 94 ? -3.561 2.230 8.479 1.00 98.19 94 VAL A O 1
ATOM 749 N N . PRO A 1 95 ? -3.429 3.740 10.153 1.00 98.25 95 PRO A N 1
ATOM 750 C CA . PRO A 1 95 ? -4.091 4.804 9.406 1.00 98.25 95 PRO A CA 1
ATOM 751 C C . PRO A 1 95 ? -3.340 5.106 8.109 1.00 98.25 95 PRO A C 1
ATOM 753 O O . PRO A 1 95 ? -2.139 5.355 8.126 1.00 98.25 95 PRO A O 1
ATOM 756 N N . LEU A 1 96 ? -4.040 5.153 6.975 1.00 98.12 96 LEU A N 1
ATOM 757 C CA . LEU A 1 96 ? -3.415 5.332 5.660 1.00 98.12 96 LEU A CA 1
ATOM 758 C C . LEU A 1 96 ? -2.599 6.634 5.578 1.00 98.12 96 LEU A C 1
ATOM 760 O O . LEU A 1 96 ? -1.546 6.678 4.950 1.00 98.12 96 LEU A O 1
ATOM 764 N N . ALA A 1 97 ? -3.058 7.688 6.260 1.00 97.94 97 ALA A N 1
ATOM 765 C CA . ALA A 1 97 ? -2.365 8.973 6.321 1.00 97.94 97 ALA A CA 1
ATOM 766 C C . ALA A 1 97 ? -0.997 8.907 7.029 1.00 97.94 97 ALA A C 1
ATOM 768 O O . ALA A 1 97 ? -0.142 9.751 6.751 1.00 97.94 97 ALA A O 1
ATOM 769 N N . TYR A 1 98 ? -0.777 7.908 7.894 1.00 98.38 98 TYR A N 1
ATOM 770 C CA . TYR A 1 98 ? 0.489 7.706 8.599 1.00 98.38 98 TYR A CA 1
ATOM 771 C C . TYR A 1 98 ? 1.655 7.526 7.624 1.00 98.38 98 TYR A C 1
ATOM 773 O O . TYR A 1 98 ? 2.722 8.091 7.818 1.00 98.38 98 TYR A O 1
ATOM 781 N N . PHE A 1 99 ? 1.425 6.835 6.506 1.00 98.50 99 PHE A N 1
ATOM 782 C CA . PHE A 1 99 ? 2.449 6.588 5.488 1.00 98.50 99 PHE A CA 1
ATOM 783 C C . PHE A 1 99 ? 2.815 7.818 4.649 1.00 98.50 99 PHE A C 1
ATOM 785 O O . PHE A 1 99 ? 3.632 7.706 3.747 1.00 98.50 99 PHE A O 1
ATOM 792 N N . LEU A 1 100 ? 2.220 8.985 4.899 1.00 98.31 100 LEU A N 1
ATOM 793 C CA . LEU A 1 100 ? 2.622 10.246 4.262 1.00 98.31 100 LEU A CA 1
ATOM 794 C C . LEU A 1 100 ? 3.199 11.235 5.278 1.00 98.31 100 LEU A C 1
ATOM 796 O O . LEU A 1 100 ? 4.053 12.039 4.922 1.00 98.31 100 LEU A O 1
ATOM 800 N N . HIS A 1 101 ? 2.721 11.179 6.523 1.00 98.25 101 HIS A N 1
ATOM 801 C CA . HIS A 1 101 ? 3.134 12.058 7.618 1.00 98.25 101 HIS A CA 1
ATOM 802 C C . HIS A 1 101 ? 3.359 11.215 8.889 1.00 98.25 101 HIS A C 1
ATOM 804 O O . HIS A 1 101 ? 2.550 11.282 9.821 1.00 98.25 101 HIS A O 1
ATOM 810 N N . PRO A 1 102 ? 4.392 10.356 8.905 1.00 97.88 102 PRO A N 1
ATOM 811 C CA . PRO A 1 102 ? 4.681 9.475 10.029 1.00 97.88 102 PRO A CA 1
ATOM 812 C C . PRO A 1 102 ? 5.226 10.270 11.216 1.00 97.88 102 PRO A C 1
ATOM 814 O O . PRO A 1 102 ? 5.833 11.326 11.044 1.00 97.88 102 PRO A O 1
ATOM 817 N N . GLN A 1 103 ? 5.046 9.735 12.423 1.00 96.69 103 GLN A N 1
ATOM 818 C CA . GLN A 1 103 ? 5.705 10.274 13.616 1.00 96.69 103 GLN A CA 1
ATOM 819 C C . GLN A 1 103 ? 7.137 9.753 13.738 1.00 96.69 103 GLN A C 1
ATOM 821 O O . GLN A 1 103 ? 8.037 10.516 14.075 1.00 96.69 103 GLN A O 1
ATOM 826 N N . VAL A 1 104 ? 7.344 8.467 13.438 1.00 97.62 104 VAL A N 1
ATOM 827 C CA . VAL A 1 104 ? 8.655 7.815 13.475 1.00 97.62 104 VAL A CA 1
ATOM 828 C C . VAL A 1 104 ? 8.913 7.149 12.128 1.00 97.62 104 VAL A C 1
ATOM 830 O O . VAL A 1 104 ? 8.212 6.216 11.720 1.00 97.62 104 VAL A O 1
ATOM 833 N N . HIS A 1 105 ? 9.912 7.669 11.420 1.00 98.25 105 HIS A N 1
ATOM 834 C CA . HIS A 1 105 ? 10.319 7.205 10.100 1.00 98.25 105 HIS A CA 1
ATOM 835 C C . HIS A 1 105 ? 11.808 7.429 9.887 1.00 98.25 105 HIS A C 1
ATOM 837 O O . 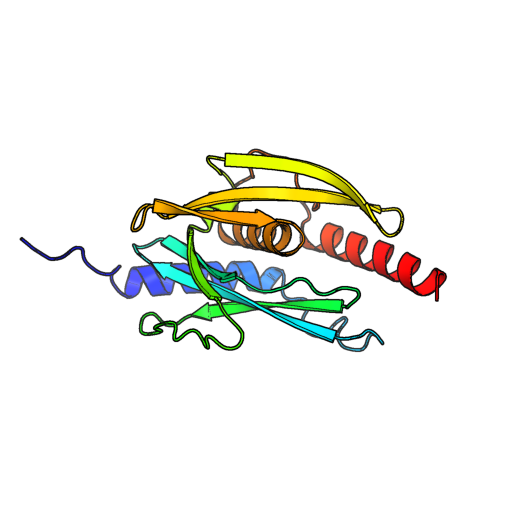HIS A 1 105 ? 12.342 8.481 10.230 1.00 98.25 105 HIS A O 1
ATOM 843 N N . ASP A 1 106 ? 12.439 6.432 9.282 1.00 97.12 106 ASP A N 1
ATOM 844 C CA . ASP A 1 106 ? 13.781 6.527 8.733 1.00 97.12 106 ASP A CA 1
ATOM 845 C C . ASP A 1 106 ? 13.793 5.960 7.308 1.00 97.12 106 ASP A C 1
ATOM 847 O O . ASP A 1 106 ? 12.931 5.166 6.902 1.00 97.12 106 ASP A O 1
ATOM 851 N N . GLN A 1 107 ? 14.779 6.369 6.520 1.00 96.88 107 GLN A N 1
ATOM 852 C CA . GLN A 1 107 ? 14.983 5.846 5.182 1.00 96.88 107 GLN A CA 1
ATOM 853 C C . GLN A 1 107 ? 16.460 5.769 4.824 1.00 96.88 107 GLN A C 1
ATOM 855 O O . GLN A 1 107 ? 17.245 6.677 5.080 1.00 96.88 107 GLN A O 1
ATOM 860 N N . HIS A 1 108 ? 16.824 4.700 4.127 1.00 95.62 108 HIS A N 1
ATOM 861 C CA . HIS A 1 108 ? 18.153 4.566 3.550 1.00 95.62 108 HIS A CA 1
ATOM 862 C C . HIS A 1 108 ? 18.087 3.996 2.140 1.00 95.62 108 HIS A C 1
ATOM 864 O O . HIS A 1 108 ? 17.133 3.327 1.734 1.00 95.62 108 HIS A O 1
ATOM 870 N N . TYR A 1 109 ? 19.138 4.266 1.379 1.00 95.81 109 TYR A N 1
ATOM 871 C CA . TYR A 1 109 ? 19.267 3.787 0.016 1.00 95.81 109 TYR A CA 1
ATOM 872 C C . TYR A 1 109 ? 19.871 2.385 -0.018 1.00 95.81 109 TYR A C 1
ATOM 874 O O . TYR A 1 109 ? 20.884 2.112 0.621 1.00 95.81 109 TYR A O 1
ATOM 882 N N . VAL A 1 110 ? 19.279 1.507 -0.824 1.00 92.06 110 VAL A N 1
ATOM 883 C CA . VAL A 1 110 ? 19.779 0.154 -1.069 1.00 92.06 110 VAL A CA 1
ATOM 884 C C . VAL A 1 110 ? 19.920 -0.056 -2.567 1.00 92.06 110 VAL A C 1
ATOM 886 O O . VAL A 1 110 ? 18.962 0.081 -3.324 1.00 92.06 110 VAL A O 1
ATOM 889 N N . THR A 1 111 ? 21.113 -0.434 -3.014 1.00 91.50 111 THR A N 1
ATOM 890 C CA . THR A 1 111 ? 21.335 -0.774 -4.421 1.00 91.50 111 THR A CA 1
ATOM 891 C C . THR A 1 111 ? 21.020 -2.249 -4.651 1.00 91.50 111 THR A C 1
ATOM 893 O O . THR A 1 111 ? 21.692 -3.123 -4.109 1.00 91.50 111 THR A O 1
ATOM 896 N N . ARG A 1 112 ? 20.017 -2.549 -5.483 1.00 85.00 112 ARG A N 1
ATOM 897 C CA . ARG A 1 112 ? 19.672 -3.918 -5.911 1.00 85.00 112 ARG A CA 1
ATOM 898 C C . ARG A 1 112 ? 19.494 -3.968 -7.414 1.00 85.00 112 ARG A C 1
ATOM 900 O O . ARG A 1 112 ? 18.993 -3.020 -8.003 1.00 85.00 112 ARG A O 1
ATOM 907 N N . LEU A 1 113 ? 19.946 -5.051 -8.052 1.00 83.50 113 LEU A N 1
ATOM 908 C CA . LEU A 1 113 ? 19.904 -5.199 -9.518 1.00 83.50 113 LEU A CA 1
ATOM 909 C C . LEU A 1 113 ? 20.416 -3.935 -10.240 1.00 83.50 113 LEU A C 1
ATOM 911 O O . LEU A 1 113 ? 19.881 -3.499 -11.255 1.00 83.50 113 LEU A O 1
ATOM 915 N N . GLY A 1 114 ? 21.459 -3.326 -9.660 1.00 83.88 114 GLY A N 1
ATOM 916 C CA . GLY A 1 114 ? 22.068 -2.060 -10.063 1.00 83.88 114 GLY A CA 1
ATOM 917 C C . GLY A 1 114 ? 21.092 -0.910 -10.317 1.00 83.88 114 GLY A C 1
ATOM 918 O O . GLY A 1 114 ? 21.328 -0.140 -11.243 1.00 83.88 114 GLY A O 1
ATOM 919 N N . HIS A 1 115 ? 20.032 -0.841 -9.513 1.00 87.38 115 HIS A N 1
ATOM 920 C CA . HIS A 1 115 ? 19.148 0.300 -9.318 1.00 87.38 115 HIS A CA 1
ATOM 921 C C . HIS A 1 115 ? 19.164 0.693 -7.843 1.00 87.38 115 HIS A C 1
ATOM 923 O O . HIS A 1 115 ? 19.269 -0.167 -6.965 1.00 87.38 115 HIS A O 1
ATOM 929 N N . ARG A 1 116 ? 19.081 1.998 -7.576 1.00 92.62 116 ARG A N 1
ATOM 930 C CA . ARG A 1 116 ? 19.021 2.539 -6.219 1.00 92.62 116 ARG A CA 1
ATOM 931 C C . ARG A 1 116 ? 17.563 2.578 -5.767 1.00 92.62 116 ARG A C 1
ATOM 933 O O . ARG A 1 116 ? 16.762 3.301 -6.357 1.00 92.62 116 ARG A O 1
ATOM 940 N N . PHE A 1 117 ? 17.251 1.794 -4.743 1.00 93.62 117 PHE A N 1
ATOM 941 C CA . PHE A 1 117 ? 15.941 1.741 -4.110 1.00 93.62 117 PHE A CA 1
ATOM 942 C C . PHE A 1 117 ? 15.941 2.490 -2.783 1.00 93.62 117 PHE A C 1
ATOM 944 O O . PHE A 1 117 ? 16.954 2.496 -2.083 1.00 93.62 117 PHE A O 1
ATOM 951 N N . ILE A 1 118 ? 14.803 3.068 -2.417 1.00 95.75 118 ILE A N 1
ATOM 952 C CA . ILE A 1 118 ? 14.568 3.594 -1.073 1.00 95.75 118 ILE A CA 1
ATOM 953 C C . ILE A 1 118 ? 13.979 2.481 -0.204 1.00 95.75 118 ILE A C 1
ATOM 955 O O . ILE A 1 118 ? 12.931 1.903 -0.507 1.00 95.75 118 ILE A O 1
ATOM 959 N N . ASN A 1 119 ? 14.672 2.165 0.887 1.00 95.50 119 ASN A N 1
ATOM 960 C CA . ASN A 1 119 ? 14.160 1.300 1.935 1.00 95.50 119 ASN A CA 1
ATOM 961 C C . ASN A 1 119 ? 13.627 2.168 3.077 1.00 95.50 119 ASN A C 1
ATOM 963 O O . ASN A 1 119 ? 14.400 2.707 3.866 1.00 95.50 119 ASN A O 1
ATOM 967 N N . HIS A 1 120 ? 12.305 2.306 3.140 1.00 97.81 120 HIS A N 1
ATOM 968 C CA . HIS A 1 120 ? 11.628 2.976 4.247 1.00 97.81 120 HIS A CA 1
ATOM 969 C C . HIS A 1 120 ? 11.537 2.061 5.465 1.00 97.81 120 HIS A C 1
ATOM 971 O O . HIS A 1 120 ? 11.323 0.857 5.309 1.00 97.81 120 HIS A O 1
ATOM 977 N N . ILE A 1 121 ? 11.638 2.644 6.657 1.00 98.00 121 ILE A N 1
ATOM 978 C CA . ILE A 1 121 ? 11.351 2.007 7.940 1.00 98.00 121 ILE A CA 1
ATOM 979 C C . ILE A 1 121 ? 10.385 2.925 8.684 1.00 98.00 121 ILE A C 1
ATOM 981 O O . ILE A 1 121 ? 10.739 4.035 9.067 1.00 98.00 121 ILE A O 1
ATOM 985 N N . PHE A 1 122 ? 9.155 2.462 8.866 1.00 98.38 122 PHE A N 1
ATOM 986 C CA . PHE A 1 122 ? 8.150 3.130 9.684 1.00 98.38 122 PHE A CA 1
ATOM 987 C C . PHE A 1 122 ? 8.004 2.388 11.003 1.00 98.38 122 PHE A C 1
ATOM 989 O O . PHE A 1 122 ? 7.904 1.160 10.995 1.00 98.38 122 PHE A O 1
ATOM 996 N N . GLU A 1 123 ? 7.911 3.121 12.106 1.00 98.38 123 GLU A N 1
ATOM 997 C CA . GLU A 1 123 ? 7.494 2.563 13.393 1.00 98.38 123 GLU A CA 1
ATOM 998 C C . GLU A 1 123 ? 6.114 3.098 13.727 1.00 98.38 123 GLU A C 1
ATOM 1000 O O . GLU A 1 123 ? 5.919 4.307 13.757 1.00 98.38 123 GLU A O 1
ATOM 1005 N N . TYR A 1 124 ? 5.142 2.219 13.935 1.00 98.31 124 TYR A N 1
ATOM 1006 C CA . TYR A 1 124 ? 3.790 2.604 14.317 1.00 98.31 124 TYR A CA 1
ATOM 1007 C C . TYR A 1 124 ? 3.426 1.948 15.640 1.00 98.31 124 TYR A C 1
ATOM 1009 O O . TYR A 1 124 ? 3.372 0.722 15.725 1.00 98.31 124 TYR A O 1
ATOM 1017 N N . THR A 1 125 ? 3.157 2.764 16.654 1.00 98.12 125 THR A N 1
ATOM 1018 C CA . THR A 1 125 ? 2.614 2.301 17.932 1.00 98.12 125 THR A CA 1
ATOM 1019 C C . THR A 1 125 ? 1.096 2.367 17.873 1.00 98.12 125 THR A C 1
ATOM 1021 O O . THR A 1 125 ? 0.530 3.445 17.675 1.00 98.12 125 THR A O 1
ATOM 1024 N N . ASN A 1 126 ? 0.433 1.222 18.032 1.00 95.81 126 ASN A N 1
ATOM 1025 C CA . ASN A 1 126 ? -1.018 1.179 18.123 1.00 95.81 126 ASN A CA 1
ATOM 1026 C C . ASN A 1 126 ? -1.451 1.846 19.445 1.00 95.81 126 ASN A C 1
ATOM 1028 O O . ASN A 1 126 ? -1.042 1.400 20.517 1.00 95.81 126 ASN A O 1
ATOM 1032 N N . PRO A 1 127 ? -2.259 2.921 19.405 1.00 94.19 127 PRO A N 1
ATOM 1033 C CA . PRO A 1 127 ? -2.679 3.616 20.617 1.00 94.19 127 PRO A CA 1
ATOM 1034 C C . PRO A 1 127 ? -3.630 2.790 21.497 1.00 94.19 127 PRO A C 1
ATOM 1036 O O . PRO A 1 127 ? -3.803 3.136 22.661 1.00 94.19 127 PRO A O 1
ATOM 1039 N N . GLU A 1 128 ? -4.258 1.734 20.964 1.00 92.25 128 GLU A N 1
ATOM 1040 C CA . GLU A 1 128 ? -5.215 0.909 21.715 1.00 92.25 128 GLU A CA 1
ATOM 1041 C C . GLU A 1 128 ? -4.535 -0.067 22.687 1.00 92.25 128 GLU A C 1
ATOM 1043 O O . GLU A 1 128 ? -5.041 -0.284 23.785 1.00 92.25 128 GLU A O 1
ATOM 1048 N N . ASP A 1 129 ? -3.393 -0.642 22.306 1.00 94.12 129 ASP A N 1
ATOM 1049 C CA . ASP A 1 129 ? -2.695 -1.689 23.070 1.00 94.12 129 ASP A CA 1
ATOM 1050 C C . ASP A 1 129 ? -1.225 -1.351 23.392 1.00 94.12 129 ASP A C 1
ATOM 1052 O O . ASP A 1 129 ? -0.584 -2.055 24.173 1.00 94.12 129 ASP A O 1
ATOM 1056 N N . GLY A 1 130 ? -0.685 -0.266 22.828 1.00 96.19 130 GLY A N 1
ATOM 1057 C CA . GLY A 1 130 ? 0.695 0.173 23.023 1.00 96.19 130 GLY A CA 1
ATOM 1058 C C . GLY A 1 130 ? 1.744 -0.634 22.251 1.00 96.19 130 GLY A C 1
ATOM 1059 O O . GLY A 1 130 ? 2.938 -0.399 22.444 1.00 96.19 130 GLY A O 1
ATOM 1060 N N . VAL A 1 131 ? 1.351 -1.571 21.382 1.00 97.31 131 VAL A N 1
ATOM 1061 C CA . VAL A 1 131 ? 2.294 -2.397 20.616 1.00 97.31 131 VAL A CA 1
ATOM 1062 C C . VAL A 1 131 ? 2.893 -1.592 19.463 1.00 97.31 131 VAL A C 1
ATOM 1064 O O . VAL A 1 131 ? 2.178 -0.969 18.678 1.00 97.31 131 VAL A O 1
ATOM 1067 N N . THR A 1 132 ? 4.222 -1.632 19.331 1.00 97.94 132 THR A N 1
ATOM 1068 C CA . THR A 1 132 ? 4.950 -0.986 18.230 1.00 97.94 132 THR A CA 1
ATOM 1069 C C . THR A 1 132 ? 5.289 -1.981 17.127 1.00 97.94 132 THR A C 1
ATOM 1071 O O . THR A 1 132 ? 5.946 -2.997 17.359 1.00 97.94 132 THR A O 1
ATOM 1074 N N . TYR A 1 133 ? 4.898 -1.643 15.901 1.00 97.81 133 TYR A N 1
ATOM 1075 C CA . TYR A 1 133 ? 5.152 -2.419 14.695 1.00 97.81 133 TYR A CA 1
ATOM 1076 C C . TYR A 1 133 ? 6.131 -1.693 13.778 1.00 97.81 133 TYR A C 1
ATOM 1078 O O . TYR A 1 133 ? 5.978 -0.503 13.505 1.00 97.81 133 TYR A O 1
ATOM 1086 N N . GLN A 1 134 ? 7.101 -2.433 13.241 1.00 97.62 134 GLN A N 1
ATOM 1087 C CA . GLN A 1 134 ? 7.983 -1.950 12.182 1.00 97.62 134 GLN A CA 1
ATOM 1088 C C . GLN A 1 134 ? 7.474 -2.385 10.807 1.00 97.62 134 GLN A C 1
ATOM 1090 O O . GLN A 1 134 ? 7.285 -3.575 10.548 1.00 97.62 134 GLN A O 1
ATOM 1095 N N . ILE A 1 135 ? 7.298 -1.424 9.899 1.00 97.75 135 ILE A N 1
ATOM 1096 C CA . ILE A 1 135 ? 6.866 -1.655 8.514 1.00 97.75 135 ILE A CA 1
ATOM 1097 C C . ILE A 1 135 ? 7.976 -1.161 7.585 1.00 97.75 135 ILE A C 1
ATOM 1099 O O . ILE A 1 135 ? 8.294 0.027 7.572 1.00 97.75 135 ILE A O 1
ATOM 1103 N N . LYS A 1 136 ? 8.574 -2.068 6.800 1.00 95.94 136 LYS A N 1
ATOM 1104 C CA . LYS A 1 136 ? 9.756 -1.767 5.973 1.00 95.94 136 LYS A CA 1
ATOM 1105 C C . LYS A 1 136 ? 9.712 -2.356 4.560 1.00 95.94 136 LYS A C 1
ATOM 1107 O O . LYS A 1 136 ? 8.816 -3.135 4.226 1.00 95.94 136 LYS A O 1
ATOM 1112 N N . GLY A 1 137 ? 10.691 -2.006 3.726 1.00 92.44 137 GLY A N 1
ATOM 1113 C CA . GLY A 1 137 ? 10.932 -2.660 2.436 1.00 92.44 137 GLY A CA 1
ATOM 1114 C C . GLY A 1 137 ? 9.817 -2.460 1.409 1.00 92.44 137 GLY A C 1
ATOM 1115 O O . GLY A 1 137 ? 9.272 -1.365 1.258 1.00 92.44 137 GLY A O 1
ATOM 1116 N N . ILE A 1 138 ? 9.492 -3.524 0.667 1.00 91.75 138 ILE A N 1
ATOM 1117 C CA . ILE A 1 138 ? 8.456 -3.496 -0.381 1.00 91.75 138 ILE A CA 1
ATOM 1118 C C . ILE A 1 138 ? 7.089 -3.156 0.224 1.00 91.75 138 ILE A C 1
ATOM 1120 O O . ILE A 1 138 ? 6.362 -2.340 -0.337 1.00 91.75 138 ILE A O 1
ATOM 1124 N N . THR A 1 139 ? 6.769 -3.719 1.391 1.00 94.88 139 THR A N 1
ATOM 1125 C CA . THR A 1 139 ? 5.511 -3.456 2.103 1.00 94.88 139 THR A CA 1
ATOM 1126 C C . THR A 1 139 ? 5.336 -1.968 2.395 1.00 94.88 139 THR A C 1
ATOM 1128 O O . THR A 1 139 ? 4.288 -1.401 2.097 1.00 94.88 139 THR A O 1
ATOM 1131 N N . ALA A 1 140 ? 6.382 -1.318 2.911 1.00 97.06 140 ALA A N 1
ATOM 1132 C CA . ALA A 1 140 ? 6.367 0.116 3.177 1.00 97.06 140 ALA A CA 1
ATOM 1133 C C . ALA A 1 140 ? 6.206 0.944 1.890 1.00 97.06 140 ALA A C 1
ATOM 1135 O O . ALA A 1 140 ? 5.367 1.839 1.837 1.00 97.06 140 ALA A O 1
ATOM 1136 N N . ASN A 1 141 ? 6.946 0.611 0.827 1.00 96.44 141 ASN A N 1
ATOM 1137 C CA . ASN A 1 141 ? 6.844 1.306 -0.461 1.00 96.44 141 ASN A CA 1
ATOM 1138 C C . ASN A 1 141 ? 5.428 1.225 -1.066 1.00 96.44 141 ASN A C 1
ATOM 1140 O O . ASN A 1 141 ? 4.909 2.225 -1.561 1.00 96.44 141 ASN A O 1
ATOM 1144 N N . LEU A 1 142 ? 4.776 0.059 -0.993 1.00 97.31 142 LEU A N 1
ATOM 1145 C CA . LEU A 1 142 ? 3.401 -0.111 -1.471 1.00 97.31 142 LEU A CA 1
ATOM 1146 C C . LEU A 1 142 ? 2.388 0.662 -0.620 1.00 97.31 142 LEU A C 1
ATOM 1148 O O . LEU A 1 142 ? 1.468 1.262 -1.174 1.00 97.31 142 LEU A O 1
ATOM 1152 N N . ALA A 1 143 ? 2.570 0.698 0.703 1.00 98.31 143 ALA A N 1
ATOM 1153 C CA . ALA A 1 143 ? 1.714 1.479 1.592 1.00 98.31 143 ALA A CA 1
ATOM 1154 C C . ALA A 1 143 ? 1.797 2.986 1.287 1.00 98.31 143 ALA A C 1
ATOM 1156 O O . ALA A 1 143 ? 0.762 3.644 1.174 1.00 98.31 143 ALA A O 1
ATOM 1157 N N . VAL A 1 144 ? 3.008 3.515 1.065 1.00 98.50 144 VAL A N 1
ATOM 1158 C CA . VAL A 1 144 ? 3.234 4.914 0.658 1.00 98.50 144 VAL A CA 1
ATOM 1159 C C . VAL A 1 144 ? 2.585 5.210 -0.695 1.00 98.50 144 VAL A C 1
ATOM 1161 O O . VAL A 1 144 ? 1.885 6.213 -0.831 1.00 98.50 144 VAL A O 1
ATOM 1164 N N . LEU A 1 145 ? 2.770 4.332 -1.688 1.00 98.00 145 LEU A N 1
ATOM 1165 C CA . LEU A 1 145 ? 2.181 4.491 -3.021 1.00 98.00 145 LEU A CA 1
ATOM 1166 C C . LEU A 1 145 ? 0.648 4.557 -2.959 1.00 98.00 145 LEU A C 1
ATOM 1168 O O . LEU A 1 145 ? 0.044 5.482 -3.504 1.00 98.00 145 LEU A O 1
ATOM 1172 N N . VAL A 1 146 ? 0.015 3.611 -2.260 1.00 97.94 146 VAL A N 1
ATOM 1173 C CA . VAL A 1 146 ? -1.447 3.582 -2.096 1.00 97.94 146 VAL A CA 1
ATOM 1174 C C . VAL A 1 146 ? -1.937 4.813 -1.336 1.00 97.94 146 VAL A C 1
ATOM 1176 O O . VAL A 1 146 ? -2.924 5.431 -1.743 1.00 97.94 146 VAL A O 1
ATOM 1179 N N . ALA A 1 147 ? -1.236 5.219 -0.275 1.00 98.31 147 ALA A N 1
ATOM 1180 C CA . ALA A 1 147 ? -1.578 6.421 0.474 1.00 98.31 147 ALA A CA 1
ATOM 1181 C C . ALA A 1 147 ? -1.507 7.675 -0.405 1.00 98.31 147 ALA A C 1
ATOM 1183 O O . ALA A 1 147 ? -2.436 8.483 -0.388 1.00 98.31 147 ALA A O 1
ATOM 1184 N N . PHE A 1 148 ? -0.456 7.815 -1.216 1.00 98.25 148 PHE A N 1
ATOM 1185 C CA . PHE A 1 148 ? -0.292 8.940 -2.133 1.00 98.25 148 PHE A CA 1
ATOM 1186 C C . PHE A 1 148 ? -1.414 8.992 -3.177 1.00 98.25 148 PHE A C 1
ATOM 1188 O O . PHE A 1 148 ? -2.051 10.033 -3.341 1.00 98.25 148 PHE A O 1
ATOM 1195 N N . ILE A 1 149 ? -1.707 7.863 -3.832 1.00 97.44 149 ILE A N 1
ATOM 1196 C CA . ILE A 1 149 ? -2.755 7.761 -4.861 1.00 97.44 149 ILE A CA 1
ATOM 1197 C C . ILE A 1 149 ? -4.124 8.169 -4.304 1.00 97.44 149 ILE A C 1
ATOM 1199 O O . ILE A 1 149 ? -4.858 8.939 -4.931 1.00 97.44 149 ILE A O 1
ATOM 1203 N N . ILE A 1 150 ? -4.477 7.653 -3.126 1.00 97.62 150 ILE A N 1
ATOM 1204 C CA . ILE A 1 150 ? -5.809 7.849 -2.551 1.00 97.62 150 ILE A CA 1
ATOM 1205 C C . ILE A 1 150 ? -5.935 9.236 -1.923 1.00 97.62 150 ILE A C 1
ATOM 1207 O O . ILE A 1 150 ? -6.905 9.945 -2.183 1.00 97.62 150 ILE A O 1
ATOM 1211 N N . LEU A 1 151 ? -4.962 9.648 -1.111 1.00 97.00 151 LEU A N 1
ATOM 1212 C CA . LEU A 1 151 ? -5.071 10.875 -0.322 1.00 97.00 151 LEU A CA 1
ATOM 1213 C C . LEU A 1 151 ? -4.626 12.119 -1.098 1.00 97.00 151 LEU A C 1
ATOM 1215 O O . LEU A 1 151 ? -5.011 13.226 -0.730 1.00 97.00 151 LEU A O 1
ATOM 1219 N N . GLY A 1 152 ? -3.817 11.964 -2.151 1.00 95.38 152 GLY A N 1
ATOM 1220 C CA . GLY A 1 152 ? -3.307 13.074 -2.962 1.00 95.38 152 GLY A CA 1
ATOM 1221 C C . GLY A 1 152 ? -2.424 14.065 -2.195 1.00 95.38 152 GLY A C 1
ATOM 1222 O O . GLY A 1 152 ? -2.214 15.183 -2.660 1.00 95.38 152 GLY A O 1
ATOM 1223 N N . LYS A 1 153 ? -1.932 13.688 -1.007 1.00 96.38 153 LYS A N 1
ATOM 1224 C CA . LYS A 1 153 ? -1.037 14.510 -0.185 1.00 96.38 153 LYS A CA 1
ATOM 1225 C C . LYS A 1 153 ? 0.409 14.107 -0.440 1.00 96.38 153 LYS A C 1
ATOM 1227 O O . LYS A 1 153 ? 0.703 12.923 -0.566 1.00 96.38 153 LYS A O 1
ATOM 1232 N N . LYS A 1 154 ? 1.314 15.083 -0.485 1.00 96.94 154 LYS A N 1
ATOM 1233 C CA . LYS A 1 154 ? 2.748 14.808 -0.622 1.00 96.94 154 LYS A CA 1
ATOM 1234 C C . LYS A 1 154 ? 3.302 14.231 0.691 1.00 96.94 154 LYS A C 1
ATOM 1236 O O . LYS A 1 154 ? 2.895 14.712 1.748 1.00 96.94 154 LYS A O 1
ATOM 1241 N N . PRO A 1 155 ? 4.181 13.218 0.633 1.00 97.44 155 PRO A N 1
ATOM 1242 C CA . PRO A 1 155 ? 4.873 12.718 1.815 1.00 97.44 155 PRO A CA 1
ATOM 1243 C C . PRO A 1 155 ? 5.892 13.741 2.337 1.00 97.44 155 PRO A C 1
ATOM 1245 O O . PRO A 1 155 ? 6.371 14.589 1.582 1.00 97.44 155 PRO A O 1
ATOM 1248 N N . THR A 1 156 ? 6.256 13.640 3.616 1.00 96.44 156 THR A N 1
ATOM 1249 C CA . THR A 1 156 ? 7.283 14.484 4.263 1.00 96.44 156 THR A CA 1
ATOM 1250 C C . THR A 1 156 ? 8.722 14.014 4.011 1.00 96.44 156 THR A C 1
ATOM 1252 O O . THR A 1 156 ? 9.655 14.526 4.622 1.00 96.44 156 THR A O 1
ATOM 1255 N N . PHE A 1 157 ? 8.907 13.026 3.137 1.00 97.62 157 PHE A N 1
ATOM 1256 C CA . PHE A 1 157 ? 10.170 12.349 2.848 1.00 97.62 157 PHE A CA 1
ATOM 1257 C C . PHE A 1 157 ? 10.260 11.995 1.352 1.00 97.62 157 PHE A C 1
ATOM 1259 O O . PHE A 1 157 ? 9.292 12.143 0.601 1.00 97.62 157 PHE A O 1
ATOM 1266 N N . GLU A 1 158 ? 11.433 11.547 0.901 1.00 97.19 158 GLU A N 1
ATOM 1267 C CA . GLU A 1 158 ? 11.669 11.187 -0.505 1.00 97.19 158 GLU A CA 1
ATOM 1268 C C . GLU A 1 158 ? 11.002 9.859 -0.872 1.00 97.19 158 GLU A C 1
ATOM 1270 O O . GLU A 1 158 ? 10.934 8.954 -0.056 1.00 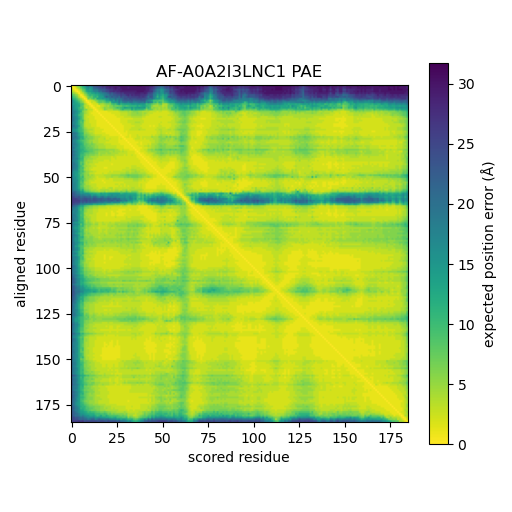97.19 158 GLU A O 1
ATOM 1275 N N . VAL A 1 159 ? 10.554 9.694 -2.116 1.00 96.75 159 VAL A N 1
ATOM 1276 C CA . VAL A 1 159 ? 9.915 8.450 -2.577 1.00 96.75 159 VAL A CA 1
ATOM 1277 C C . VAL A 1 159 ? 10.542 7.929 -3.861 1.00 96.75 159 VAL A C 1
ATOM 1279 O O . VAL A 1 159 ? 11.197 8.659 -4.601 1.00 96.75 159 VAL A O 1
ATOM 1282 N N . GLN A 1 160 ? 10.332 6.638 -4.124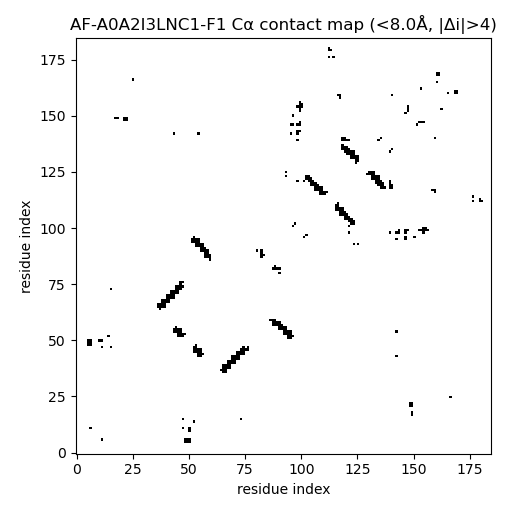 1.00 93.75 160 GLN A N 1
ATOM 1283 C CA . GLN A 1 160 ? 10.906 5.948 -5.278 1.00 93.75 160 GLN A CA 1
ATOM 1284 C C . GLN A 1 160 ? 10.297 6.383 -6.627 1.00 93.75 160 GLN A C 1
ATOM 1286 O O . GLN A 1 160 ? 10.966 6.292 -7.657 1.00 93.75 160 GLN A O 1
ATOM 1291 N N . PHE A 1 161 ? 9.031 6.807 -6.633 1.00 94.12 161 PHE A N 1
ATOM 1292 C CA . PHE A 1 161 ? 8.275 7.186 -7.830 1.00 94.12 161 PHE A CA 1
ATOM 1293 C C . PHE A 1 161 ? 8.203 8.709 -8.002 1.00 94.12 161 PHE A C 1
ATOM 1295 O O . PHE A 1 161 ? 8.346 9.471 -7.048 1.00 94.12 161 PHE A O 1
ATOM 1302 N N . ASN A 1 162 ? 7.940 9.174 -9.223 1.00 95.31 162 ASN A N 1
ATOM 1303 C CA . ASN A 1 162 ? 7.743 10.596 -9.488 1.00 95.31 162 ASN A CA 1
ATOM 1304 C C . ASN A 1 162 ? 6.349 11.036 -9.010 1.00 95.31 162 ASN A C 1
ATOM 1306 O O . ASN A 1 162 ? 5.338 10.553 -9.515 1.00 95.31 162 ASN A O 1
ATOM 1310 N N . LEU A 1 163 ? 6.289 11.991 -8.076 1.00 94.31 163 LEU A N 1
ATOM 1311 C CA . LEU A 1 163 ? 5.032 12.518 -7.520 1.00 94.31 163 LEU A CA 1
ATOM 1312 C C . LEU A 1 163 ? 4.106 13.152 -8.573 1.00 94.31 163 LEU A C 1
ATOM 1314 O O . LEU A 1 163 ? 2.902 13.235 -8.348 1.00 94.31 163 LEU A O 1
ATOM 1318 N N . ASN A 1 164 ? 4.653 13.605 -9.705 1.00 94.25 164 ASN A N 1
ATOM 1319 C CA . ASN A 1 164 ? 3.887 14.230 -10.786 1.00 94.25 164 ASN A CA 1
ATOM 1320 C C . ASN A 1 164 ? 3.552 13.256 -11.931 1.00 94.25 164 ASN A C 1
ATOM 1322 O O . ASN A 1 164 ? 2.753 13.599 -12.795 1.00 94.25 164 ASN A O 1
ATOM 1326 N N . ASP A 1 165 ? 4.158 12.064 -11.949 1.00 94.75 165 ASP A N 1
ATOM 1327 C CA . ASP A 1 165 ? 3.995 11.064 -13.012 1.00 94.75 165 ASP A CA 1
ATOM 1328 C C . ASP A 1 165 ? 4.179 9.646 -12.450 1.00 94.75 165 ASP A C 1
ATOM 1330 O O . ASP A 1 165 ? 5.141 8.926 -12.736 1.00 94.75 165 ASP A O 1
ATOM 1334 N N . VAL A 1 166 ? 3.270 9.269 -11.551 1.00 95.62 166 VAL A N 1
ATOM 1335 C CA . VAL A 1 166 ? 3.392 8.045 -10.747 1.00 95.62 166 VAL A CA 1
ATOM 1336 C C . VAL A 1 166 ? 3.377 6.793 -11.617 1.00 95.62 166 VAL A C 1
ATOM 1338 O O . VAL A 1 166 ? 4.217 5.916 -11.424 1.00 95.62 166 VAL A O 1
ATOM 1341 N N . LEU A 1 167 ? 2.438 6.695 -12.564 1.00 93.69 167 LEU A N 1
ATOM 1342 C CA . LEU A 1 167 ? 2.239 5.479 -13.354 1.00 93.69 167 LEU A CA 1
ATOM 1343 C C . LEU A 1 167 ? 3.451 5.200 -14.247 1.00 93.69 167 LEU A C 1
ATOM 1345 O O . LEU A 1 167 ? 4.039 4.123 -14.154 1.00 93.69 167 LEU A O 1
ATOM 1349 N N . SER A 1 168 ? 3.864 6.184 -15.049 1.00 95.06 168 SER A N 1
ATOM 1350 C CA . SER A 1 168 ? 4.955 6.008 -16.010 1.00 95.06 168 SER A CA 1
ATOM 1351 C C . SER A 1 168 ? 6.287 5.772 -15.301 1.00 95.06 168 SER A C 1
ATOM 1353 O O . SER A 1 168 ? 7.011 4.847 -15.662 1.00 95.06 168 SER A O 1
ATOM 1355 N N . SER A 1 169 ? 6.591 6.535 -14.243 1.00 94.44 169 SER A N 1
ATOM 1356 C CA . SER A 1 169 ? 7.839 6.350 -13.485 1.00 94.44 169 SER A CA 1
ATOM 1357 C C . SER A 1 169 ? 7.910 4.998 -12.767 1.00 94.44 169 SER A C 1
ATOM 1359 O O . SER A 1 169 ? 8.976 4.378 -12.720 1.00 94.44 169 SER A O 1
ATOM 1361 N N . SER A 1 170 ? 6.782 4.502 -12.248 1.00 94.19 170 SER A N 1
ATOM 1362 C CA . SER A 1 170 ? 6.708 3.176 -11.621 1.00 94.19 170 SER A CA 1
ATOM 1363 C C . SER A 1 170 ? 6.876 2.059 -12.650 1.00 94.19 170 SER A C 1
ATOM 1365 O O . SER A 1 170 ? 7.614 1.101 -12.408 1.00 94.19 170 SER A O 1
ATOM 1367 N N . GLU A 1 171 ? 6.232 2.188 -13.814 1.00 94.94 171 GLU A N 1
ATOM 1368 C CA . GLU A 1 171 ? 6.363 1.224 -14.905 1.00 94.94 171 GLU A CA 1
ATOM 1369 C C . GLU A 1 171 ? 7.799 1.187 -15.449 1.00 94.94 171 GLU A C 1
ATOM 1371 O O . GLU A 1 171 ? 8.382 0.114 -15.616 1.00 94.94 171 GLU A O 1
ATOM 1376 N N . GLU A 1 172 ? 8.412 2.351 -15.659 1.00 94.56 172 GLU A N 1
ATOM 1377 C CA . GLU A 1 172 ? 9.789 2.463 -16.129 1.00 94.56 172 GLU A CA 1
ATOM 1378 C C . GLU A 1 172 ? 10.771 1.802 -15.152 1.00 94.56 172 GLU A C 1
ATOM 1380 O O . GLU A 1 172 ? 11.657 1.051 -15.571 1.00 94.56 172 GLU A O 1
ATOM 1385 N N . LEU A 1 173 ? 10.604 2.033 -13.844 1.00 92.88 173 LEU A N 1
ATOM 1386 C CA . LEU A 1 173 ? 11.414 1.379 -12.820 1.00 92.88 173 LEU A CA 1
ATOM 1387 C C . LEU A 1 173 ? 11.287 -0.146 -12.902 1.00 92.88 173 LEU A C 1
ATOM 1389 O O . LEU A 1 173 ? 12.304 -0.842 -12.913 1.00 92.88 173 LEU A O 1
ATOM 1393 N N . PHE A 1 174 ? 10.060 -0.663 -13.000 1.00 93.19 174 PHE A N 1
ATOM 1394 C CA . PHE A 1 174 ? 9.819 -2.096 -13.152 1.00 93.19 174 PHE A CA 1
ATOM 1395 C C . PHE A 1 174 ? 10.528 -2.659 -14.390 1.00 93.19 174 PHE A C 1
ATOM 1397 O O . PHE A 1 174 ? 11.276 -3.631 -14.277 1.00 93.19 174 PHE A O 1
ATOM 1404 N N . LEU A 1 175 ? 10.366 -2.025 -15.554 1.00 93.44 175 LEU A N 1
ATOM 1405 C CA . LEU A 1 175 ? 10.970 -2.476 -16.810 1.00 93.44 175 LEU A CA 1
ATOM 1406 C C . LEU A 1 175 ? 12.503 -2.447 -16.766 1.00 93.44 175 LEU A C 1
ATOM 1408 O O . LEU A 1 175 ? 13.154 -3.380 -17.245 1.00 93.44 175 LEU A O 1
ATOM 1412 N N . LYS A 1 176 ? 13.101 -1.419 -16.153 1.00 91.94 176 LYS A N 1
ATOM 1413 C CA . LYS A 1 176 ? 14.557 -1.332 -15.978 1.00 91.94 176 LYS A CA 1
ATOM 1414 C C . LYS A 1 176 ? 15.100 -2.455 -15.090 1.00 91.94 176 LYS A C 1
ATOM 1416 O O . LYS A 1 176 ? 16.149 -3.031 -15.390 1.00 91.94 176 LYS A O 1
ATOM 1421 N N . VAL A 1 177 ? 14.389 -2.778 -14.012 1.00 90.38 177 VAL A N 1
ATOM 1422 C CA . VAL A 1 177 ? 14.757 -3.861 -13.088 1.00 90.38 177 VAL A CA 1
ATOM 1423 C C . VAL A 1 177 ? 14.566 -5.220 -13.756 1.00 90.38 177 VAL A C 1
ATOM 1425 O O . VAL A 1 177 ? 15.470 -6.051 -13.696 1.00 90.38 177 VAL A O 1
ATOM 1428 N N . HIS A 1 178 ? 13.446 -5.416 -14.458 1.00 89.31 178 HIS A N 1
ATOM 1429 C CA . HIS A 1 178 ? 13.148 -6.614 -15.242 1.00 89.31 178 HIS A CA 1
ATOM 1430 C C . HIS A 1 178 ? 14.249 -6.900 -16.267 1.00 89.31 178 HIS A C 1
ATOM 1432 O O . HIS A 1 178 ? 14.834 -7.980 -16.238 1.00 89.31 178 HIS A O 1
ATOM 1438 N N . LYS A 1 179 ? 14.611 -5.907 -17.095 1.00 89.25 179 LYS A N 1
ATOM 1439 C CA . LYS A 1 179 ? 15.675 -6.027 -18.107 1.00 89.25 179 LYS A CA 1
ATOM 1440 C C . LYS A 1 179 ? 17.013 -6.458 -17.501 1.00 89.25 179 LYS A C 1
ATOM 1442 O O . LYS A 1 179 ? 17.751 -7.223 -18.109 1.00 89.25 179 LYS A O 1
ATOM 1447 N N . LYS A 1 180 ? 17.338 -5.962 -16.304 1.00 86.62 180 LYS A N 1
ATOM 1448 C CA . LYS A 1 180 ? 18.596 -6.275 -15.611 1.00 86.62 180 LYS A CA 1
ATOM 1449 C C . LYS A 1 180 ? 18.572 -7.623 -14.891 1.00 86.62 180 LYS A C 1
ATOM 1451 O O . LYS A 1 180 ? 19.626 -8.225 -14.702 1.00 86.62 180 LYS A O 1
ATOM 1456 N N . ALA A 1 181 ? 17.396 -8.082 -14.471 1.00 84.19 181 ALA A N 1
ATOM 1457 C CA . ALA A 1 181 ? 17.207 -9.420 -13.926 1.00 84.19 181 ALA A CA 1
ATOM 1458 C C . ALA A 1 181 ? 17.313 -10.479 -15.031 1.00 84.19 181 ALA A C 1
ATOM 1460 O O . ALA A 1 181 ? 18.016 -11.466 -14.852 1.00 84.19 181 ALA A O 1
ATOM 1461 N N . THR A 1 182 ? 16.680 -10.248 -16.185 1.00 83.44 182 THR A N 1
ATOM 1462 C CA . THR A 1 182 ? 16.723 -11.178 -17.323 1.00 83.44 182 THR A CA 1
ATOM 1463 C C . THR A 1 182 ? 18.065 -11.194 -18.038 1.00 83.44 182 THR A C 1
ATOM 1465 O O . THR A 1 182 ? 18.454 -12.241 -18.524 1.00 83.44 182 THR A O 1
ATOM 1468 N N . SER A 1 183 ? 18.826 -10.094 -18.046 1.00 78.88 183 SER A N 1
ATOM 1469 C CA . SER A 1 183 ? 20.189 -10.091 -18.602 1.00 78.88 183 SER A CA 1
ATOM 1470 C C . SER A 1 183 ? 21.222 -10.848 -17.755 1.00 78.88 183 SER A C 1
ATOM 1472 O O . SER A 1 183 ? 22.385 -10.915 -18.141 1.00 78.88 183 SER A O 1
ATOM 1474 N N . LYS A 1 184 ? 20.854 -11.286 -16.545 1.00 64.69 184 LYS A N 1
ATOM 1475 C CA . LYS A 1 184 ? 21.712 -12.052 -15.627 1.00 64.69 184 LYS A CA 1
ATOM 1476 C C . LYS A 1 184 ? 21.330 -13.536 -15.545 1.00 64.69 184 LYS A C 1
ATOM 1478 O O . LYS A 1 184 ? 22.033 -14.274 -14.858 1.00 64.69 184 LYS A O 1
ATOM 1483 N N . LEU A 1 185 ? 20.216 -13.918 -16.174 1.00 54.81 185 LEU A N 1
ATOM 1484 C CA . LEU A 1 185 ? 19.760 -15.296 -16.368 1.00 54.81 185 LEU A CA 1
ATOM 1485 C C . LEU A 1 185 ? 20.345 -15.833 -17.676 1.00 54.81 185 LEU A C 1
ATOM 1487 O O . LEU A 1 185 ? 20.649 -17.042 -17.703 1.00 54.81 185 LEU A O 1
#